Protein AF-L9XD29-F1 (afdb_monomer)

pLDDT: mean 79.38, std 16.36, range [42.41, 97.5]

Secondary structure (DSSP, 8-state):
---SHHHHHHHHHHHHHHHHHHSSPPPHHHHHHHHHHHHHHHHHHHGGGS-TTTTHHHHHHHHHHHHHHHHHHTHHHHHHHHHHHHHHHHHHHHHHHHHHHHHHS--HHHHHHHHHHHHHHHHTHHHHHHHHHHHHH-----SS------------------------------------------------TT-THHHHHHHHHHHHHHHHHHHH-HHHHHHHHHHHHHHHTT--HHHHHHHHHHHHHHHHHHHHHT-GGGGEETTTTEEPPPHHHHHT----HHHHHHHHHH--

Mean predicted aligned error: 13.9 Å

Foldseek 3Di:
DPPPPVVVVVVVVVQVVLCVVQVHGDDVLLVVLVVQLVVLVVQLVVLVVDDPQSSPVSNVVSVVSNVLSVCLSCLVVLLPVVLVVLLVQLVVLLVVLVVVCVPPNPSVVSNVSSVVSNCCSVVVSNVSSVVSSCVNVPPVCVDDPPPPVPDPPPPPPDDDDDDDDDDDDDDDDDPPPPPPPPVPPPCDPDDPPPDPVVVVVVVVLVVVLVLVCLAFFNLVSQLVSLLVVCVVSVHDPVVSVVVSVVRNVVSVCCCLPRHVCRRANNVHSDHDPDVCRVVVPPDRVVVVVVVVVVVD

Solvent-accessible surface area (backbone atoms only — not comparable to full-atom values): 16982 Å² total; per-residue (Å²): 141,86,75,69,69,64,61,54,57,52,53,52,66,56,44,55,60,46,28,69,74,53,76,44,80,87,49,74,63,57,55,51,32,50,48,44,25,54,50,15,50,51,44,32,58,57,26,68,78,46,58,85,78,67,20,52,61,52,28,52,52,20,43,48,44,20,51,51,26,47,50,58,70,40,46,84,46,32,62,67,47,44,35,55,50,42,34,52,52,9,51,48,29,27,52,52,10,48,55,37,28,73,73,76,68,43,39,59,66,41,23,53,51,8,51,51,38,31,50,46,27,72,76,34,36,67,62,47,12,52,52,52,42,49,71,66,68,48,71,81,67,85,67,78,81,77,71,80,74,69,69,78,73,83,78,81,68,79,89,70,88,81,79,92,78,93,76,93,73,94,74,92,75,78,89,72,80,75,77,71,74,71,72,78,72,67,88,69,82,78,74,59,92,83,53,70,62,58,64,52,51,53,51,50,51,52,54,49,35,55,55,35,23,39,45,48,1,46,43,60,27,48,28,53,43,45,48,57,49,32,61,69,74,64,50,58,65,72,62,41,52,52,50,25,53,50,45,32,53,52,34,48,49,46,30,76,71,73,43,68,73,46,35,39,1,77,79,62,73,37,67,71,78,52,70,42,70,74,68,69,50,86,69,57,69,69,58,58,56,54,54,56,65,76,77,110

Structure (mmCIF, N/CA/C/O backbone):
data_AF-L9XD29-F1
#
_entry.id   AF-L9XD29-F1
#
loop_
_atom_site.group_PDB
_atom_site.id
_atom_site.type_symbol
_atom_site.label_atom_id
_atom_site.label_alt_id
_atom_site.label_comp_id
_atom_site.label_asym_id
_atom_site.label_entity_id
_atom_site.label_seq_id
_atom_site.pdbx_PDB_ins_code
_atom_site.Cartn_x
_atom_site.Cartn_y
_atom_site.Cartn_z
_atom_site.occupancy
_atom_site.B_iso_or_equiv
_atom_site.auth_seq_id
_atom_site.auth_comp_id
_atom_site.auth_asym_id
_atom_site.auth_atom_id
_atom_site.pdbx_PDB_model_num
ATOM 1 N N . MET A 1 1 ? -49.794 7.974 5.211 1.00 54.25 1 MET A N 1
ATOM 2 C CA . MET A 1 1 ? -48.371 8.047 5.598 1.00 54.25 1 MET A CA 1
ATOM 3 C C . MET A 1 1 ? -48.050 6.696 6.204 1.00 54.25 1 MET A C 1
ATOM 5 O O . MET A 1 1 ? -48.436 6.466 7.334 1.00 54.25 1 MET A O 1
ATOM 9 N N . GLU A 1 2 ? -47.513 5.774 5.406 1.00 69.06 2 GLU A N 1
ATOM 10 C CA . GLU A 1 2 ? -47.363 4.349 5.769 1.00 69.06 2 GLU A CA 1
ATOM 11 C C . GLU A 1 2 ? -46.098 3.761 5.104 1.00 69.06 2 GLU A C 1
ATOM 13 O O . GLU A 1 2 ? -46.062 2.601 4.717 1.00 69.06 2 GLU A O 1
ATOM 18 N N . GLN A 1 3 ? -45.080 4.604 4.869 1.00 64.25 3 GLN A N 1
ATOM 19 C CA . GLN A 1 3 ? -43.931 4.267 4.016 1.00 64.25 3 GLN A CA 1
ATOM 20 C C . GLN A 1 3 ? -42.603 4.075 4.779 1.00 64.25 3 GLN A C 1
ATOM 22 O O . GLN A 1 3 ? -41.636 3.636 4.162 1.00 64.25 3 GLN A O 1
ATOM 27 N N . ASP A 1 4 ? -42.553 4.311 6.097 1.00 69.94 4 ASP A N 1
ATOM 28 C CA . ASP A 1 4 ? -41.295 4.255 6.872 1.00 69.94 4 ASP A CA 1
ATOM 29 C C . ASP A 1 4 ? -40.935 2.872 7.448 1.00 69.94 4 ASP A C 1
ATOM 31 O O . ASP A 1 4 ? -39.755 2.576 7.632 1.00 69.94 4 ASP A O 1
ATOM 35 N N . ASP A 1 5 ? -41.895 1.962 7.648 1.00 80.06 5 ASP A N 1
ATOM 36 C CA . ASP A 1 5 ? -41.599 0.672 8.304 1.00 80.06 5 ASP A CA 1
ATOM 37 C C . ASP A 1 5 ? -40.799 -0.301 7.415 1.00 80.06 5 ASP A C 1
ATOM 39 O O . ASP A 1 5 ? -40.107 -1.205 7.895 1.00 80.06 5 ASP A O 1
ATOM 43 N N . THR A 1 6 ? -40.844 -0.111 6.095 1.00 80.88 6 THR A N 1
ATOM 44 C CA . THR A 1 6 ? -40.210 -1.037 5.144 1.00 80.88 6 THR A CA 1
ATOM 45 C C . THR A 1 6 ? -38.683 -0.932 5.140 1.00 80.88 6 THR A C 1
ATOM 47 O O . THR A 1 6 ? -38.002 -1.946 4.987 1.00 80.88 6 THR A O 1
ATOM 50 N N . VAL A 1 7 ? -38.131 0.276 5.312 1.00 77.94 7 VAL A N 1
ATOM 51 C CA . VAL A 1 7 ? -36.675 0.507 5.249 1.00 77.94 7 VAL A CA 1
ATOM 52 C C . VAL A 1 7 ? -35.985 -0.059 6.493 1.00 77.94 7 VAL A C 1
ATOM 54 O O . VAL A 1 7 ? -34.957 -0.728 6.366 1.00 77.94 7 VAL A O 1
ATOM 57 N N . GLY A 1 8 ? -36.594 0.102 7.674 1.00 84.00 8 GLY A N 1
ATOM 58 C CA . GLY A 1 8 ? -36.102 -0.495 8.922 1.00 84.00 8 GLY A CA 1
ATOM 59 C C . GLY A 1 8 ? -36.058 -2.023 8.859 1.00 84.00 8 GLY A C 1
ATOM 60 O O . GLY A 1 8 ? -35.027 -2.629 9.146 1.00 84.00 8 GLY A O 1
ATOM 61 N N . SER A 1 9 ? -37.122 -2.656 8.344 1.00 87.31 9 SER A N 1
ATOM 62 C CA . SER A 1 9 ? -37.183 -4.121 8.247 1.00 87.31 9 SER A CA 1
ATOM 63 C C . SER A 1 9 ? -36.092 -4.729 7.357 1.00 87.31 9 SER A C 1
ATOM 65 O O . SER A 1 9 ? -35.714 -5.881 7.590 1.00 87.31 9 SER A O 1
ATOM 67 N N . ILE A 1 10 ? -35.635 -4.034 6.312 1.00 85.25 10 ILE A N 1
ATOM 68 C CA . ILE A 1 10 ? -34.574 -4.548 5.433 1.00 85.25 10 ILE A CA 1
ATOM 69 C C . ILE A 1 10 ? -33.215 -4.402 6.118 1.00 85.25 10 ILE A C 1
ATOM 71 O O . ILE A 1 10 ? -32.437 -5.358 6.121 1.00 85.25 10 ILE A O 1
ATOM 75 N N . ALA A 1 11 ? -32.953 -3.249 6.738 1.00 84.56 11 ALA A N 1
ATOM 76 C CA . ALA A 1 11 ? -31.713 -3.009 7.469 1.00 84.56 11 ALA A CA 1
ATOM 77 C C . ALA A 1 11 ? -31.518 -4.029 8.602 1.00 84.56 11 ALA A C 1
ATOM 79 O O . ALA A 1 11 ? -30.442 -4.615 8.716 1.00 84.56 11 ALA A O 1
ATOM 80 N N . ASP A 1 12 ? -32.570 -4.330 9.366 1.00 88.19 12 ASP A N 1
ATOM 81 C CA . ASP A 1 12 ? -32.499 -5.281 10.481 1.00 88.19 12 ASP A CA 1
ATOM 82 C C . ASP A 1 12 ? -32.232 -6.721 10.018 1.00 88.19 12 ASP A C 1
ATOM 84 O O . ASP A 1 12 ? -31.471 -7.455 10.653 1.00 88.19 12 ASP A O 1
ATOM 88 N N . ARG A 1 13 ? -32.790 -7.126 8.866 1.00 88.56 13 ARG A N 1
ATOM 89 C CA . ARG A 1 13 ? -32.541 -8.459 8.287 1.00 88.56 13 ARG A CA 1
ATOM 90 C C . ARG A 1 13 ? -31.108 -8.648 7.815 1.00 88.56 13 ARG A C 1
ATOM 92 O O . ARG A 1 13 ? -30.617 -9.772 7.855 1.00 88.56 13 ARG A O 1
ATOM 99 N N . VAL A 1 14 ? -30.460 -7.585 7.346 1.00 86.25 14 VAL A N 1
ATOM 100 C CA . VAL A 1 14 ? -29.053 -7.631 6.922 1.00 86.25 14 VAL A CA 1
ATOM 101 C C . VAL A 1 14 ? -28.123 -7.497 8.128 1.00 86.25 14 VAL A C 1
ATOM 103 O O . VAL A 1 14 ? -27.098 -8.170 8.178 1.00 86.25 14 VAL A O 1
ATOM 106 N N . ARG A 1 15 ? -28.490 -6.686 9.127 1.00 87.19 15 ARG A N 1
ATOM 107 C CA . ARG A 1 15 ? -27.664 -6.424 10.312 1.00 87.19 15 ARG A CA 1
ATOM 108 C C . ARG A 1 15 ? -27.501 -7.654 11.206 1.00 87.19 15 ARG A C 1
ATOM 110 O O . ARG A 1 15 ? -26.378 -7.949 11.588 1.00 87.19 15 ARG A O 1
ATOM 117 N N . ALA A 1 16 ? -28.570 -8.400 11.487 1.00 87.56 16 ALA A N 1
ATOM 118 C CA . ALA A 1 16 ? -28.513 -9.562 12.384 1.00 87.56 16 ALA A CA 1
ATOM 119 C C . ALA A 1 16 ? -27.483 -10.651 11.979 1.00 87.56 16 ALA A C 1
ATOM 121 O O . ALA A 1 16 ? -26.690 -11.072 12.828 1.00 87.56 16 ALA A O 1
ATOM 122 N N . PRO A 1 17 ? -27.428 -11.120 10.714 1.00 87.44 17 PRO A N 1
ATOM 123 C CA . PRO A 1 17 ? -26.395 -12.067 10.304 1.00 87.44 17 PRO A CA 1
ATOM 124 C C . PRO A 1 17 ? -25.005 -11.424 10.284 1.00 87.44 17 PRO A C 1
ATOM 126 O O . PRO A 1 17 ? -24.040 -12.103 10.622 1.00 87.44 17 PRO A O 1
ATOM 129 N N . LEU A 1 18 ? -24.892 -10.133 9.947 1.00 83.12 18 LEU A N 1
ATOM 130 C CA . LEU A 1 18 ? -23.606 -9.431 9.953 1.00 83.12 18 LEU A CA 1
ATOM 131 C C . LEU A 1 18 ? -23.023 -9.345 11.369 1.00 83.12 18 LEU A C 1
ATOM 133 O O . LEU A 1 18 ? -21.853 -9.644 11.555 1.00 83.12 18 LEU A O 1
ATOM 137 N N . GLU A 1 19 ? -23.846 -9.026 12.369 1.00 88.62 19 GLU A N 1
ATOM 138 C CA . GLU A 1 19 ? -23.445 -9.011 13.784 1.00 88.62 19 GLU A CA 1
ATOM 139 C C . GLU A 1 19 ? -22.980 -10.391 14.256 1.00 88.62 19 GLU A C 1
ATOM 141 O O . GLU A 1 19 ? -21.996 -10.512 14.980 1.00 88.62 19 GLU A O 1
ATOM 146 N N . THR A 1 20 ? -23.648 -11.450 13.792 1.00 88.25 20 THR A N 1
ATOM 147 C CA . THR A 1 20 ? -23.267 -12.831 14.121 1.00 88.25 20 THR A CA 1
ATOM 148 C C . THR A 1 20 ? -21.918 -13.216 13.500 1.00 88.25 20 THR A C 1
ATOM 150 O O . THR A 1 20 ? -21.148 -13.950 14.116 1.00 88.25 20 THR A O 1
ATOM 153 N N . VAL A 1 21 ? -21.637 -12.741 12.282 1.00 84.94 21 VAL A N 1
ATOM 154 C CA . VAL A 1 21 ? -20.420 -13.063 11.516 1.00 84.94 21 VAL A CA 1
ATOM 155 C C . VAL A 1 21 ? -19.242 -12.152 11.853 1.00 84.94 21 VAL A C 1
ATOM 157 O O . VAL A 1 21 ? -18.113 -12.549 11.620 1.00 84.94 21 VAL A O 1
ATOM 160 N N . LEU A 1 22 ? -19.469 -10.942 12.358 1.00 84.06 22 LEU A N 1
ATOM 161 C CA . LEU A 1 22 ? -18.396 -10.024 12.762 1.00 84.06 22 LEU A CA 1
ATOM 162 C C . LEU A 1 22 ? -18.093 -10.125 14.262 1.00 84.06 22 LEU A C 1
ATOM 164 O O . LEU A 1 22 ? -17.009 -9.758 14.710 1.00 84.06 22 LEU A O 1
ATOM 168 N N . GLY A 1 23 ? -19.045 -10.623 15.054 1.00 86.19 23 GLY A N 1
ATOM 169 C CA . GLY A 1 23 ? -18.964 -10.617 16.515 1.00 86.19 23 GLY A CA 1
ATOM 170 C C . GLY A 1 23 ? -19.176 -9.230 17.132 1.00 86.19 23 GLY A C 1
ATOM 171 O O . GLY A 1 23 ? -19.109 -9.094 18.351 1.00 86.19 23 GLY A O 1
ATOM 172 N N . GLU A 1 24 ? -19.456 -8.209 16.316 1.00 88.94 24 GLU A N 1
ATOM 173 C CA . GLU A 1 24 ? -19.682 -6.829 16.739 1.00 88.94 24 GLU A CA 1
ATOM 174 C C . GLU A 1 24 ? -20.684 -6.091 15.837 1.00 88.94 24 GLU A C 1
ATOM 176 O O . GLU A 1 24 ? -21.111 -6.592 14.793 1.00 88.94 24 GLU A O 1
ATOM 181 N N . ARG A 1 25 ? -21.105 -4.892 16.263 1.00 89.31 25 ARG A N 1
ATOM 182 C CA . ARG A 1 25 ? -22.055 -4.070 15.501 1.00 89.31 25 ARG A CA 1
ATOM 183 C C . ARG A 1 25 ? -21.377 -3.520 14.240 1.00 89.31 25 ARG A C 1
ATOM 185 O O . ARG A 1 25 ? -20.325 -2.900 14.368 1.00 89.31 25 ARG A O 1
ATOM 192 N N . PRO A 1 26 ? -21.992 -3.644 13.048 1.00 87.62 26 PRO A N 1
ATOM 193 C CA . PRO A 1 26 ? -21.413 -3.131 11.812 1.00 87.62 26 PRO A CA 1
ATOM 194 C C . PRO A 1 26 ? -21.186 -1.620 11.894 1.00 87.62 26 PRO A C 1
ATOM 196 O O . PRO A 1 26 ? -22.141 -0.851 12.040 1.00 87.62 26 PRO A O 1
ATOM 199 N N . THR A 1 27 ? -19.930 -1.197 11.783 1.00 89.81 27 THR A N 1
ATOM 200 C CA . THR A 1 27 ? -19.530 0.217 11.703 1.00 89.81 27 THR A CA 1
ATOM 201 C C . THR A 1 27 ? -19.313 0.640 10.243 1.00 89.81 27 THR A C 1
ATOM 203 O O . THR A 1 27 ? -19.261 -0.197 9.340 1.00 89.81 27 THR A O 1
ATOM 206 N N . MET A 1 28 ? -19.165 1.946 9.983 1.00 85.25 28 MET A N 1
ATOM 207 C CA . MET A 1 28 ? -18.807 2.445 8.642 1.00 85.25 28 MET A CA 1
ATOM 208 C C . MET A 1 28 ? -17.447 1.921 8.159 1.00 85.25 28 MET A C 1
ATOM 210 O O . MET A 1 28 ? -17.253 1.739 6.959 1.00 85.25 28 MET A O 1
ATOM 214 N N . GLU A 1 29 ? -16.535 1.622 9.084 1.00 86.69 29 GLU A N 1
ATOM 215 C CA . GLU A 1 29 ? -15.243 0.999 8.792 1.00 86.69 29 GLU A CA 1
ATOM 216 C C . GLU A 1 29 ? -15.419 -0.365 8.120 1.00 86.69 29 GLU A C 1
ATOM 218 O O . GLU A 1 29 ? -14.832 -0.611 7.072 1.00 86.69 29 GLU A O 1
ATOM 223 N N . HIS A 1 30 ? -16.310 -1.215 8.641 1.00 88.38 30 HIS A N 1
ATOM 224 C CA . HIS A 1 30 ? -16.602 -2.524 8.053 1.00 88.38 30 HIS A CA 1
ATOM 225 C C . HIS A 1 30 ? -17.108 -2.419 6.615 1.00 88.38 30 HIS A C 1
ATOM 227 O O . HIS A 1 30 ? -16.744 -3.225 5.760 1.00 88.38 30 HIS A O 1
ATOM 233 N N . VAL A 1 31 ? -17.942 -1.415 6.334 1.00 85.44 31 VAL A N 1
ATOM 234 C CA . VAL A 1 31 ? -18.457 -1.163 4.982 1.00 85.44 31 VAL A CA 1
ATOM 235 C C . VAL A 1 31 ? -17.320 -0.759 4.043 1.00 85.44 31 VAL A C 1
ATOM 237 O O . VAL A 1 31 ? -17.252 -1.244 2.915 1.00 85.44 31 VAL A O 1
ATOM 240 N N . LEU A 1 32 ? -16.411 0.094 4.512 1.00 85.19 32 LEU A N 1
ATOM 241 C CA . LEU A 1 32 ? -15.260 0.563 3.747 1.00 85.19 32 LEU A CA 1
ATOM 242 C C . LEU A 1 32 ? -14.230 -0.556 3.513 1.00 85.19 32 LEU A C 1
ATOM 244 O O . LEU A 1 32 ? -13.754 -0.715 2.391 1.00 85.19 32 LEU A O 1
ATOM 248 N N . LEU A 1 33 ? -13.960 -1.396 4.515 1.00 89.31 33 LEU A N 1
ATOM 249 C CA . LEU A 1 33 ? -13.124 -2.593 4.378 1.00 89.31 33 LEU A CA 1
ATOM 250 C C . LEU A 1 33 ? -13.736 -3.601 3.405 1.00 89.31 33 LEU A C 1
ATOM 252 O O . LEU A 1 33 ? -13.036 -4.124 2.540 1.00 89.31 33 LEU A O 1
ATOM 256 N N . LEU A 1 34 ? -15.047 -3.842 3.489 1.00 91.25 34 LEU A N 1
ATOM 257 C CA . LEU A 1 34 ? -15.751 -4.708 2.546 1.00 91.25 34 LEU A CA 1
ATOM 258 C C . LEU A 1 34 ? -15.663 -4.158 1.117 1.00 91.25 34 LEU A C 1
ATOM 260 O O . LEU A 1 34 ? -15.435 -4.921 0.178 1.00 91.25 34 LEU A O 1
ATOM 264 N N . LEU A 1 35 ? -15.803 -2.842 0.944 1.00 90.38 35 LEU A N 1
ATOM 265 C CA . LEU A 1 35 ? -15.629 -2.186 -0.348 1.00 90.38 35 LEU A CA 1
ATOM 266 C C . LEU A 1 35 ? -14.206 -2.385 -0.883 1.00 90.38 35 LEU A C 1
ATOM 268 O O . LEU A 1 35 ? -14.052 -2.814 -2.024 1.00 90.38 35 LEU A O 1
ATOM 272 N N . PHE A 1 36 ? -13.174 -2.128 -0.075 1.00 92.25 36 PHE A N 1
ATOM 273 C CA . PHE A 1 36 ? -11.778 -2.350 -0.467 1.00 92.25 36 PHE A CA 1
ATOM 274 C C . PHE A 1 36 ? -11.482 -3.807 -0.797 1.00 92.25 36 PHE A C 1
ATOM 276 O O . PHE A 1 36 ? -10.767 -4.070 -1.761 1.00 92.25 36 PHE A O 1
ATOM 283 N N . LEU A 1 37 ? -12.068 -4.753 -0.064 1.00 94.31 37 LEU A N 1
ATOM 284 C CA . LEU A 1 37 ? -11.952 -6.174 -0.363 1.00 94.31 37 LEU A CA 1
ATOM 285 C C . LEU A 1 37 ? -12.544 -6.496 -1.742 1.00 94.31 37 LEU A C 1
ATOM 287 O O . LEU A 1 37 ? -11.879 -7.117 -2.569 1.00 94.31 37 LEU A O 1
ATOM 291 N N . VAL A 1 38 ? -13.770 -6.043 -2.018 1.00 95.12 38 VAL A N 1
ATOM 292 C CA . VAL A 1 38 ? -14.447 -6.282 -3.304 1.00 95.12 38 VAL A CA 1
ATOM 293 C C . VAL A 1 38 ? -13.688 -5.626 -4.459 1.00 95.12 38 VAL A C 1
ATOM 295 O O . VAL A 1 38 ? -13.428 -6.279 -5.470 1.00 95.12 38 VAL A O 1
ATOM 298 N N . VAL A 1 39 ? -13.300 -4.357 -4.308 1.00 92.62 39 VAL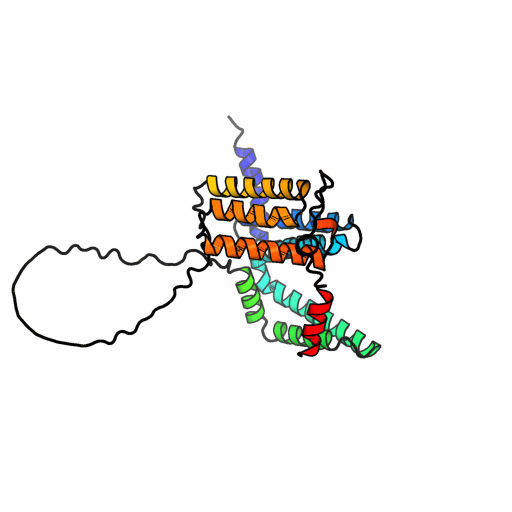 A N 1
ATOM 299 C CA . VAL A 1 39 ? -12.552 -3.610 -5.329 1.00 92.62 39 VAL A CA 1
ATOM 300 C C . VAL A 1 39 ? -11.171 -4.224 -5.548 1.00 92.62 39 VAL A C 1
ATOM 302 O O . VAL A 1 39 ? -10.784 -4.429 -6.694 1.00 92.62 39 VAL A O 1
ATOM 305 N N . GLY A 1 40 ? -10.453 -4.586 -4.484 1.00 92.25 40 GLY A N 1
ATOM 306 C CA . GLY A 1 40 ? -9.143 -5.233 -4.564 1.00 92.25 40 GLY A CA 1
ATOM 307 C C . GLY A 1 40 ? -9.201 -6.574 -5.297 1.00 92.25 40 GLY A C 1
ATOM 308 O O . GLY A 1 40 ? -8.409 -6.810 -6.205 1.00 92.25 40 GLY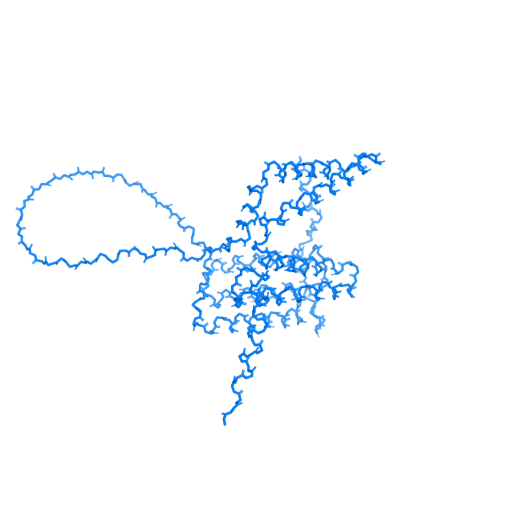 A O 1
ATOM 309 N N . VAL A 1 41 ? -10.187 -7.427 -4.993 1.00 96.19 41 VAL A N 1
ATOM 310 C CA . VAL A 1 41 ? -10.396 -8.701 -5.710 1.00 96.19 41 VAL A CA 1
ATOM 311 C C . VAL A 1 41 ? -10.719 -8.462 -7.186 1.00 96.19 41 VAL A C 1
ATOM 313 O O . VAL A 1 41 ? -10.153 -9.129 -8.053 1.00 96.19 41 VAL A O 1
ATOM 316 N N . TYR A 1 42 ? -11.598 -7.503 -7.484 1.00 95.62 42 TYR A N 1
ATOM 317 C CA . TYR A 1 42 ? -11.933 -7.140 -8.860 1.00 95.62 42 TYR A CA 1
ATOM 318 C C . TYR A 1 42 ? -10.703 -6.639 -9.630 1.00 95.62 42 TYR A C 1
ATOM 320 O O . TYR A 1 42 ? -10.429 -7.118 -10.728 1.00 95.62 42 TYR A O 1
ATOM 328 N N . MET A 1 43 ? -9.914 -5.737 -9.039 1.00 94.06 43 MET A N 1
ATOM 329 C CA . MET A 1 43 ? -8.682 -5.220 -9.641 1.00 94.06 43 MET A CA 1
ATOM 330 C C . MET A 1 43 ? -7.624 -6.309 -9.824 1.00 94.06 43 MET A C 1
ATOM 332 O O . MET A 1 43 ? -6.948 -6.327 -10.847 1.00 94.06 43 MET A O 1
ATOM 336 N N . TYR A 1 44 ? -7.500 -7.246 -8.882 1.00 95.12 44 TYR A N 1
ATOM 337 C CA . TYR A 1 44 ? -6.583 -8.379 -9.004 1.00 95.12 44 TYR A CA 1
ATOM 338 C C . TYR A 1 44 ? -6.931 -9.264 -10.209 1.00 95.12 44 TYR A C 1
ATOM 340 O O . TYR A 1 44 ? -6.043 -9.694 -10.948 1.00 95.12 44 TYR A O 1
ATOM 348 N N . GLN A 1 45 ? -8.227 -9.507 -10.435 1.00 96.38 45 GLN A N 1
ATOM 349 C CA . GLN A 1 45 ? -8.705 -10.231 -11.613 1.00 96.38 45 GLN A CA 1
ATOM 350 C C . GLN A 1 45 ? -8.487 -9.423 -12.894 1.00 96.38 45 GLN A C 1
ATOM 352 O O . GLN A 1 45 ? -7.907 -9.949 -13.843 1.00 96.38 45 GLN A O 1
ATOM 357 N N . GLY A 1 46 ? -8.868 -8.143 -12.907 1.00 92.81 46 GLY A N 1
ATOM 358 C CA . GLY A 1 46 ? -8.666 -7.253 -14.054 1.00 92.81 46 GLY A CA 1
ATOM 359 C C . GLY A 1 46 ? -7.192 -7.106 -14.436 1.00 92.81 46 GLY A C 1
ATOM 360 O O . GLY A 1 46 ? -6.861 -7.020 -15.612 1.00 92.81 46 GLY A O 1
ATOM 361 N N . ALA A 1 47 ? -6.277 -7.205 -13.469 1.00 93.31 47 ALA A N 1
ATOM 362 C CA . ALA A 1 47 ? -4.849 -7.154 -13.742 1.00 93.31 47 ALA A CA 1
ATOM 363 C C . ALA A 1 47 ? -4.342 -8.320 -14.617 1.00 93.31 47 ALA A C 1
ATOM 365 O O . ALA A 1 47 ? -3.248 -8.235 -15.164 1.00 93.31 47 ALA A O 1
ATOM 366 N N . SER A 1 48 ? -5.121 -9.398 -14.778 1.00 92.62 48 SER A N 1
ATOM 367 C CA . SER A 1 48 ? -4.810 -10.478 -15.727 1.00 92.62 48 SER A CA 1
ATOM 368 C C . SER A 1 48 ? -4.970 -10.101 -17.200 1.00 92.62 48 SER A C 1
ATOM 370 O O . SER A 1 48 ? -4.505 -10.849 -18.056 1.00 92.62 48 SER A O 1
ATOM 372 N N . GLU A 1 49 ? -5.597 -8.962 -17.493 1.00 93.44 49 GLU A N 1
ATOM 373 C CA . GLU A 1 49 ? -5.760 -8.457 -18.858 1.00 93.44 49 GLU A CA 1
ATOM 374 C C . GLU A 1 49 ? -4.513 -7.709 -19.363 1.00 93.44 49 GLU A C 1
ATOM 376 O O . GLU A 1 49 ? -4.368 -7.505 -20.568 1.00 93.44 49 GLU A O 1
ATOM 381 N N . PHE A 1 50 ? -3.595 -7.323 -18.468 1.00 87.31 50 PHE A N 1
ATOM 382 C CA . PHE A 1 50 ? -2.332 -6.686 -18.845 1.00 87.31 50 PHE A CA 1
ATOM 383 C C . PHE A 1 50 ? -1.312 -7.693 -19.392 1.00 87.31 50 PHE A C 1
ATOM 385 O O . PHE A 1 50 ? -1.395 -8.901 -19.165 1.00 87.31 50 PHE A O 1
ATOM 392 N N . ALA A 1 51 ? -0.299 -7.173 -20.091 1.00 88.19 51 ALA A N 1
ATOM 393 C CA . ALA A 1 51 ? 0.845 -7.967 -20.525 1.00 88.19 51 ALA A CA 1
ATOM 394 C C . ALA A 1 51 ? 1.564 -8.627 -19.322 1.00 88.19 51 ALA A C 1
ATOM 396 O O . ALA A 1 51 ? 1.541 -8.069 -18.219 1.00 88.19 51 ALA A O 1
ATOM 397 N N . PRO A 1 52 ? 2.234 -9.784 -19.511 1.00 85.25 52 PRO A N 1
ATOM 398 C CA . PRO A 1 52 ? 2.838 -10.545 -18.415 1.00 85.25 52 PRO A CA 1
ATOM 399 C C . PRO A 1 52 ? 3.822 -9.773 -17.531 1.00 85.25 52 PRO A C 1
ATOM 401 O O . PRO A 1 52 ? 3.913 -10.075 -16.342 1.00 85.25 52 PRO A O 1
ATOM 404 N N . ASP A 1 53 ? 4.504 -8.774 -18.088 1.00 79.94 53 ASP A N 1
ATOM 405 C CA . ASP A 1 53 ? 5.470 -7.952 -17.355 1.00 79.94 53 ASP A CA 1
ATOM 406 C C . ASP A 1 53 ? 4.765 -6.831 -16.568 1.00 79.94 53 ASP A C 1
ATOM 408 O O . ASP A 1 53 ? 5.077 -6.583 -15.403 1.00 79.94 53 ASP A O 1
ATOM 412 N N . ALA A 1 54 ? 3.718 -6.237 -17.150 1.00 80.50 54 ALA A N 1
ATOM 413 C CA . ALA A 1 54 ? 2.951 -5.141 -16.555 1.00 80.50 54 ALA A CA 1
ATOM 414 C C . ALA A 1 54 ? 1.918 -5.595 -15.503 1.00 80.50 54 ALA A C 1
ATOM 416 O O . ALA A 1 54 ? 1.507 -4.803 -14.659 1.00 80.50 54 ALA A O 1
ATOM 417 N N . GLN A 1 55 ? 1.488 -6.864 -15.510 1.00 89.06 55 GLN A N 1
ATOM 418 C CA . GLN A 1 55 ? 0.491 -7.370 -14.550 1.00 89.06 55 GLN A CA 1
ATOM 419 C C . GLN A 1 55 ? 1.030 -7.500 -13.114 1.00 89.06 55 GLN A C 1
ATOM 421 O O . GLN A 1 55 ? 0.238 -7.549 -12.171 1.00 89.06 55 GLN A O 1
ATOM 426 N N . THR A 1 56 ? 2.351 -7.597 -12.921 1.00 81.81 56 THR A N 1
ATOM 427 C CA . THR A 1 56 ? 2.947 -7.967 -11.625 1.00 81.81 56 THR A CA 1
ATOM 428 C C . THR A 1 56 ? 2.673 -6.918 -10.555 1.00 81.81 56 THR A C 1
ATOM 430 O O . THR A 1 56 ? 2.159 -7.249 -9.486 1.00 81.81 56 THR A O 1
ATOM 433 N N . PHE A 1 57 ? 2.948 -5.647 -10.852 1.00 83.06 57 PHE A N 1
ATOM 434 C CA . PHE A 1 57 ? 2.761 -4.563 -9.890 1.00 83.06 57 PHE A CA 1
ATOM 435 C C . PHE A 1 57 ? 1.279 -4.343 -9.514 1.00 83.06 57 PHE A C 1
ATOM 437 O O . PHE A 1 57 ? 0.965 -4.404 -8.321 1.00 83.06 57 PHE A O 1
ATOM 444 N N . PRO A 1 58 ? 0.327 -4.201 -10.464 1.00 84.50 58 PRO A N 1
ATOM 445 C CA . PRO A 1 58 ? -1.094 -4.081 -10.138 1.00 84.50 58 PRO A CA 1
ATOM 446 C C . PRO A 1 58 ? -1.641 -5.283 -9.364 1.00 84.50 58 PRO A C 1
ATOM 448 O O . PRO A 1 58 ? -2.436 -5.101 -8.442 1.00 84.50 58 PRO A O 1
ATOM 451 N N . ARG A 1 59 ? -1.197 -6.510 -9.682 1.00 89.94 59 ARG A N 1
ATOM 452 C CA . ARG A 1 59 ? -1.589 -7.710 -8.927 1.00 89.94 59 ARG A CA 1
ATOM 453 C C . ARG A 1 59 ? -1.085 -7.682 -7.495 1.00 89.94 59 ARG A C 1
ATOM 455 O O . ARG A 1 59 ? -1.847 -8.030 -6.598 1.00 89.94 59 ARG A O 1
ATOM 462 N N . LEU A 1 60 ? 0.167 -7.292 -7.272 1.00 82.69 60 LEU A N 1
ATOM 463 C CA . LEU A 1 60 ? 0.721 -7.196 -5.922 1.00 82.69 60 LEU A CA 1
ATOM 464 C C . LEU A 1 60 ? -0.020 -6.144 -5.098 1.00 82.69 60 LEU A C 1
ATOM 466 O O . LEU A 1 60 ? -0.418 -6.438 -3.975 1.00 82.69 60 LEU A O 1
ATOM 470 N N . MET A 1 61 ? -0.281 -4.966 -5.668 1.00 89.12 61 MET A N 1
ATOM 471 C CA . MET A 1 61 ? -1.012 -3.901 -4.977 1.00 89.12 61 MET A CA 1
ATOM 472 C C . MET A 1 61 ? -2.459 -4.304 -4.674 1.00 89.12 61 MET A C 1
ATOM 474 O O . MET A 1 61 ? -2.879 -4.257 -3.521 1.00 89.12 61 MET A O 1
ATOM 478 N N . ALA A 1 62 ? -3.210 -4.770 -5.676 1.00 89.75 62 ALA A N 1
ATOM 479 C CA . ALA A 1 62 ? -4.607 -5.168 -5.504 1.00 89.75 62 ALA A CA 1
ATOM 480 C C . ALA A 1 62 ? -4.757 -6.392 -4.585 1.00 89.75 62 ALA A C 1
ATOM 482 O O . ALA A 1 62 ? -5.651 -6.434 -3.739 1.00 89.75 62 ALA A O 1
ATOM 483 N N . GLY A 1 63 ? -3.851 -7.365 -4.717 1.00 90.06 63 GLY A N 1
ATOM 484 C CA . GLY A 1 63 ? -3.774 -8.529 -3.841 1.00 90.06 63 GLY A CA 1
ATOM 485 C C . GLY A 1 63 ? -3.442 -8.132 -2.405 1.00 90.06 63 GLY A C 1
ATOM 486 O O . GLY A 1 63 ? -4.117 -8.581 -1.485 1.00 90.06 63 GLY A O 1
ATOM 487 N N . GLY A 1 64 ? -2.471 -7.236 -2.212 1.00 86.25 64 GLY A N 1
ATOM 488 C CA . GLY A 1 64 ? -2.120 -6.674 -0.909 1.00 86.25 64 GLY A CA 1
ATOM 489 C C . GLY A 1 64 ? -3.301 -5.962 -0.252 1.00 86.25 64 GLY A C 1
ATOM 490 O O . GLY A 1 64 ? -3.641 -6.279 0.885 1.00 86.25 64 GLY A O 1
ATOM 491 N N . THR A 1 65 ? -3.991 -5.076 -0.977 1.00 89.88 65 THR A N 1
ATOM 492 C CA . THR A 1 65 ? -5.203 -4.401 -0.486 1.00 89.88 65 THR A CA 1
ATOM 493 C C . THR A 1 65 ? -6.295 -5.399 -0.108 1.00 89.88 65 THR A C 1
ATOM 495 O O . THR A 1 65 ? -6.871 -5.279 0.970 1.00 89.88 65 THR A O 1
ATOM 498 N N . ALA A 1 66 ? -6.564 -6.403 -0.948 1.00 90.00 66 ALA A N 1
ATOM 499 C CA . ALA A 1 66 ? -7.574 -7.419 -0.662 1.00 90.00 66 ALA A CA 1
ATOM 500 C C . ALA A 1 66 ? -7.217 -8.252 0.580 1.00 90.00 66 ALA A C 1
ATOM 502 O O . ALA A 1 66 ? -8.069 -8.470 1.438 1.00 90.00 66 ALA A O 1
ATOM 503 N N . VAL A 1 67 ? -5.959 -8.683 0.707 1.00 87.00 67 VAL A N 1
ATOM 504 C CA . VAL A 1 67 ? -5.482 -9.453 1.864 1.00 87.00 67 VAL A CA 1
ATOM 505 C C . VAL A 1 67 ? -5.565 -8.620 3.140 1.00 87.00 67 VAL A C 1
ATOM 507 O O . VAL A 1 67 ? -6.117 -9.098 4.124 1.00 87.00 67 VAL A O 1
ATOM 510 N N . LEU A 1 68 ? -5.086 -7.375 3.131 1.00 85.88 68 LEU A N 1
ATOM 511 C CA . LEU A 1 68 ? -5.140 -6.496 4.302 1.00 85.88 68 LEU A CA 1
ATOM 512 C C . LEU A 1 68 ? -6.582 -6.181 4.712 1.00 85.88 68 LEU A C 1
ATOM 514 O O . LEU A 1 68 ? -6.921 -6.307 5.886 1.00 85.88 68 LEU A O 1
ATOM 518 N N . ALA A 1 69 ? -7.452 -5.851 3.753 1.00 90.00 69 ALA A N 1
ATOM 519 C CA . ALA A 1 69 ? -8.867 -5.612 4.023 1.00 90.00 69 ALA A CA 1
ATOM 520 C C . ALA A 1 69 ? -9.555 -6.858 4.602 1.00 90.00 69 ALA A C 1
ATOM 522 O O . ALA A 1 69 ? -10.335 -6.749 5.545 1.00 90.00 69 ALA A O 1
ATOM 523 N N . PHE A 1 70 ? -9.235 -8.048 4.081 1.00 91.25 70 PHE A N 1
ATOM 524 C CA . PHE A 1 70 ? -9.738 -9.311 4.618 1.00 91.25 70 PHE A CA 1
ATOM 525 C C . PHE A 1 70 ? -9.237 -9.577 6.041 1.00 91.25 70 PHE A C 1
ATOM 527 O O . PHE A 1 70 ? -10.034 -9.954 6.893 1.00 91.25 70 PHE A O 1
ATOM 534 N N . LEU A 1 71 ? -7.943 -9.373 6.312 1.00 86.38 71 LEU A N 1
ATOM 535 C CA . LEU A 1 71 ? -7.361 -9.571 7.643 1.00 86.38 71 LEU A CA 1
ATOM 536 C C . LEU A 1 71 ? -7.983 -8.627 8.674 1.00 86.38 71 LEU A C 1
ATOM 538 O O . LEU A 1 71 ? -8.315 -9.075 9.767 1.00 86.38 71 LEU A O 1
ATOM 542 N N . LEU A 1 72 ? -8.205 -7.361 8.311 1.00 87.31 72 LEU A N 1
ATOM 543 C CA . LEU A 1 72 ? -8.885 -6.389 9.168 1.00 87.31 72 LEU A CA 1
ATOM 544 C C . LEU A 1 72 ? -10.345 -6.781 9.419 1.00 87.31 72 LEU A C 1
ATOM 546 O O . LEU A 1 72 ? -10.797 -6.755 10.559 1.00 87.31 72 LEU A O 1
ATOM 550 N N . LEU A 1 73 ? -11.069 -7.234 8.391 1.00 88.88 73 LEU A N 1
ATOM 551 C CA . LEU A 1 73 ? -12.447 -7.713 8.545 1.00 88.88 73 LEU A CA 1
ATOM 552 C C . LEU A 1 73 ? -12.525 -8.989 9.404 1.00 88.88 73 LEU A C 1
ATOM 554 O O . LEU A 1 73 ? -13.482 -9.199 10.143 1.00 88.88 73 LEU A O 1
ATOM 558 N N . ALA A 1 74 ? -11.507 -9.844 9.312 1.00 88.69 74 ALA A N 1
ATOM 559 C CA . ALA A 1 74 ? -11.385 -11.084 10.067 1.00 88.69 74 ALA A CA 1
ATOM 560 C C . ALA A 1 74 ? -10.669 -10.906 11.415 1.00 88.69 74 ALA A C 1
ATOM 562 O O . ALA A 1 74 ? -10.404 -11.909 12.078 1.00 88.69 74 ALA A O 1
ATOM 563 N N . ARG A 1 75 ? -10.371 -9.670 11.837 1.00 87.50 75 ARG A N 1
ATOM 564 C CA . ARG A 1 75 ? -9.626 -9.339 13.064 1.00 87.50 75 ARG A CA 1
ATOM 565 C C . ARG A 1 75 ? -10.108 -10.132 14.273 1.00 87.50 75 ARG A C 1
ATOM 567 O O . ARG A 1 75 ? -9.308 -10.777 14.941 1.00 87.50 75 ARG A O 1
ATOM 574 N N . ASN A 1 76 ? -11.422 -10.161 14.488 1.00 85.06 76 ASN A N 1
ATOM 575 C CA . ASN A 1 76 ? -12.042 -10.834 15.633 1.00 85.06 76 ASN A CA 1
ATOM 576 C C . ASN A 1 76 ? -11.844 -12.366 15.623 1.00 85.06 76 ASN A C 1
ATOM 578 O O . ASN A 1 76 ? -12.002 -13.045 16.635 1.00 85.06 76 ASN A O 1
ATOM 582 N N . TYR A 1 77 ? -11.473 -12.922 14.468 1.00 84.75 77 TYR A N 1
ATOM 583 C CA . TYR A 1 77 ? -11.195 -14.338 14.257 1.00 84.75 77 TYR A CA 1
ATOM 584 C C . TYR A 1 77 ? -9.698 -14.650 14.169 1.00 84.75 77 TYR A C 1
ATOM 586 O O . TYR A 1 77 ? -9.342 -15.830 14.168 1.00 84.75 77 TYR A O 1
ATOM 594 N N . LEU A 1 78 ? -8.805 -13.652 14.104 1.00 84.06 78 LEU A N 1
ATOM 595 C CA . LEU A 1 78 ? -7.368 -13.878 13.899 1.00 84.06 78 LEU A CA 1
ATOM 596 C C . LEU A 1 78 ? -6.728 -14.665 15.041 1.00 84.06 78 LEU A C 1
ATOM 598 O O . LEU A 1 78 ? -5.906 -15.536 14.774 1.00 84.06 78 LEU A O 1
ATOM 602 N N . THR A 1 79 ? -7.158 -14.478 16.286 1.00 83.00 79 THR A N 1
ATOM 603 C CA . THR A 1 79 ? -6.665 -15.269 17.431 1.00 83.00 79 THR A CA 1
ATOM 604 C C . THR A 1 79 ? -6.890 -16.775 17.255 1.00 83.00 79 THR A C 1
ATOM 606 O O . THR A 1 79 ? -6.091 -17.599 17.707 1.00 83.00 79 THR A O 1
ATOM 609 N N . VAL A 1 80 ? -7.951 -17.158 16.540 1.00 84.19 80 VAL A N 1
ATOM 610 C CA . VAL A 1 80 ? -8.292 -18.556 16.249 1.00 84.19 80 VAL A CA 1
ATOM 611 C C . VAL A 1 80 ? -7.706 -19.011 14.913 1.00 84.19 80 VAL A C 1
ATOM 613 O O . VAL A 1 80 ? -7.153 -20.109 14.819 1.00 84.19 80 VAL A O 1
ATOM 616 N N . VAL A 1 81 ? -7.833 -18.183 13.877 1.00 83.94 81 VAL A N 1
ATOM 617 C CA . VAL A 1 81 ? -7.522 -18.531 12.486 1.00 83.94 81 VAL A CA 1
ATOM 618 C C . VAL A 1 81 ? -6.039 -18.356 12.174 1.00 83.94 81 VAL A C 1
ATOM 620 O O . VAL A 1 81 ? -5.476 -19.208 11.489 1.00 83.94 81 VAL A O 1
ATOM 623 N N . ALA A 1 82 ? -5.374 -17.319 12.690 1.00 84.75 82 ALA A N 1
ATOM 624 C CA . ALA A 1 82 ? -3.971 -17.045 12.381 1.00 84.75 82 ALA A CA 1
ATOM 625 C C . ALA A 1 82 ? -3.038 -18.201 12.780 1.00 84.75 82 ALA A C 1
ATOM 627 O O . ALA A 1 82 ? -2.201 -18.569 11.955 1.00 84.75 82 ALA A O 1
ATOM 628 N N . PRO A 1 83 ? -3.197 -18.869 13.943 1.00 87.25 83 PRO A N 1
ATOM 629 C CA . PRO A 1 83 ? -2.399 -20.054 14.238 1.00 87.25 83 PRO A CA 1
ATOM 630 C C . PRO A 1 83 ? -2.673 -21.222 13.284 1.00 87.25 83 PRO A C 1
ATOM 632 O O . PRO A 1 83 ? -1.764 -21.962 12.928 1.00 87.25 83 PRO A O 1
ATOM 635 N N . LEU A 1 84 ? -3.911 -21.406 12.824 1.00 86.81 84 LEU A N 1
ATOM 636 C CA . LEU A 1 84 ? -4.225 -22.480 11.877 1.00 86.81 84 LEU A CA 1
ATOM 637 C C . LEU A 1 84 ? -3.615 -22.204 10.500 1.00 86.81 84 LEU A C 1
ATOM 639 O O . LEU A 1 84 ? -3.001 -23.091 9.908 1.00 86.81 84 LEU A O 1
ATOM 643 N N . VAL A 1 85 ? -3.737 -20.967 10.015 1.00 85.25 85 VAL A N 1
ATOM 644 C CA . VAL A 1 85 ? -3.145 -20.525 8.746 1.00 85.25 85 VAL A CA 1
ATOM 645 C C . VAL A 1 85 ? -1.623 -20.574 8.820 1.00 85.25 85 VAL A C 1
ATOM 647 O O . VAL A 1 85 ? -0.995 -21.134 7.926 1.00 85.25 85 VAL A O 1
ATOM 650 N N . GLY A 1 86 ? -1.026 -20.067 9.900 1.00 87.50 86 GLY A N 1
ATOM 651 C CA . GLY A 1 86 ? 0.416 -20.112 10.127 1.00 87.50 86 GLY A CA 1
ATOM 652 C C . GLY A 1 86 ? 0.951 -21.543 10.179 1.00 87.50 86 GLY A C 1
ATOM 653 O O . GLY A 1 86 ? 1.981 -21.833 9.574 1.00 87.50 86 GLY A O 1
ATOM 654 N N . ALA A 1 87 ? 0.229 -22.468 10.820 1.00 89.50 87 ALA A N 1
ATOM 655 C CA . ALA A 1 87 ? 0.604 -23.879 10.847 1.00 89.50 87 ALA A CA 1
ATOM 656 C C . ALA A 1 87 ? 0.499 -24.519 9.456 1.00 89.50 87 ALA A C 1
ATOM 658 O O . ALA A 1 87 ? 1.394 -25.259 9.052 1.00 89.50 87 ALA A O 1
ATOM 659 N N . GLY A 1 88 ? -0.565 -24.211 8.708 1.00 88.88 88 GLY A N 1
ATOM 660 C CA . GLY A 1 88 ? -0.739 -24.670 7.331 1.00 88.88 88 GLY A CA 1
ATOM 661 C C . GLY A 1 88 ? 0.370 -24.168 6.405 1.00 88.88 88 GLY A C 1
ATOM 662 O O . GLY A 1 88 ? 0.971 -24.964 5.685 1.00 88.88 88 GLY A O 1
ATOM 663 N N . LEU A 1 89 ? 0.69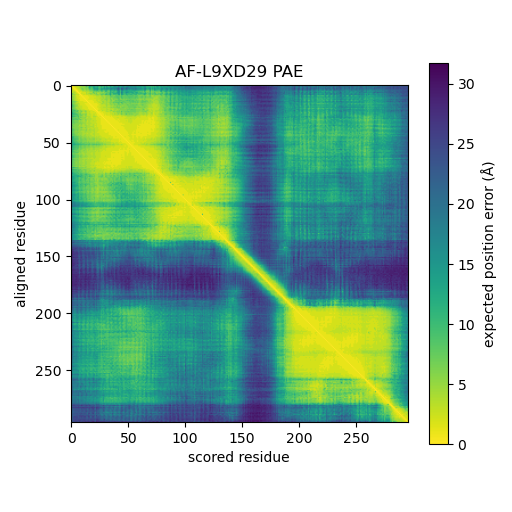2 -22.873 6.472 1.00 88.19 89 LEU A N 1
ATOM 664 C CA . LEU A 1 89 ? 1.775 -22.258 5.705 1.00 88.19 89 LEU A CA 1
ATOM 665 C C . LEU A 1 89 ? 3.134 -22.851 6.093 1.00 88.19 89 LEU A C 1
ATOM 667 O O . LEU A 1 89 ? 3.928 -23.185 5.219 1.00 88.19 89 LEU A O 1
ATOM 671 N N . GLY A 1 90 ? 3.386 -23.036 7.389 1.00 91.19 90 GLY A N 1
ATOM 672 C CA . GLY A 1 90 ? 4.618 -23.645 7.880 1.00 91.19 90 GLY A CA 1
ATOM 673 C C . GLY A 1 90 ? 4.782 -25.077 7.378 1.00 91.19 90 GLY A C 1
ATOM 674 O O . GLY A 1 90 ? 5.828 -25.416 6.834 1.00 91.19 90 GLY A O 1
ATOM 675 N N . ALA A 1 91 ? 3.726 -25.892 7.459 1.00 94.31 91 ALA A N 1
ATOM 676 C CA . ALA A 1 91 ? 3.722 -27.253 6.926 1.00 94.31 91 ALA A CA 1
ATOM 677 C C . ALA A 1 91 ? 3.947 -27.289 5.409 1.00 94.31 91 ALA A C 1
ATOM 679 O 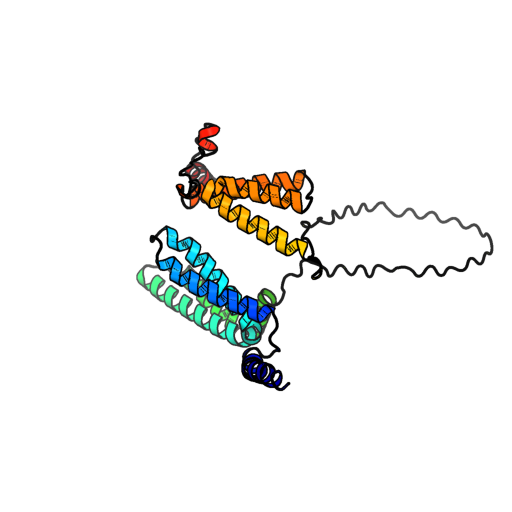O . ALA A 1 91 ? 4.708 -28.129 4.928 1.00 94.31 91 ALA A O 1
ATOM 680 N N . TYR A 1 92 ? 3.330 -26.366 4.667 1.00 92.81 92 TYR A N 1
ATOM 681 C CA . TYR A 1 92 ? 3.535 -26.230 3.228 1.00 92.81 92 TYR A CA 1
ATOM 682 C C . TYR A 1 92 ? 4.989 -25.878 2.891 1.00 92.81 92 TYR A C 1
ATOM 684 O O . TYR A 1 92 ? 5.612 -26.581 2.101 1.00 92.81 92 TYR A O 1
ATOM 692 N N . LEU A 1 93 ? 5.559 -24.853 3.532 1.00 92.00 93 LEU A N 1
ATOM 693 C CA . LEU A 1 93 ? 6.948 -24.430 3.318 1.00 92.00 93 LEU A CA 1
ATOM 694 C C . LEU A 1 93 ? 7.952 -25.516 3.714 1.00 92.00 93 LEU A C 1
ATOM 696 O O . LEU A 1 93 ? 8.951 -25.715 3.027 1.00 92.00 93 LEU A O 1
ATOM 700 N N . THR A 1 94 ? 7.683 -26.254 4.794 1.00 94.12 94 THR A N 1
ATOM 701 C CA . THR A 1 94 ? 8.487 -27.419 5.174 1.00 94.12 94 THR A CA 1
ATOM 702 C C . THR A 1 94 ? 8.417 -28.498 4.102 1.00 94.12 94 THR A C 1
ATOM 704 O O . THR A 1 94 ? 9.456 -29.017 3.711 1.00 94.12 94 THR A O 1
ATOM 707 N N . TYR A 1 95 ? 7.223 -28.835 3.612 1.00 95.31 95 TYR A N 1
ATOM 708 C CA . TYR A 1 95 ? 7.058 -29.840 2.565 1.00 95.31 95 TYR A CA 1
ATOM 709 C C . TYR A 1 95 ? 7.786 -29.440 1.276 1.00 95.31 95 TYR A C 1
ATOM 711 O O . TYR A 1 95 ? 8.617 -30.204 0.785 1.00 95.31 95 TYR A O 1
ATOM 719 N N . ASP A 1 96 ? 7.538 -28.227 0.782 1.00 92.88 96 ASP A N 1
ATOM 720 C CA . ASP A 1 96 ? 8.174 -27.672 -0.414 1.00 92.88 96 ASP A CA 1
ATOM 721 C C . ASP A 1 96 ? 9.703 -27.622 -0.266 1.00 92.88 96 ASP A C 1
ATOM 723 O O . ASP A 1 96 ? 10.439 -28.149 -1.105 1.00 92.88 96 ASP A O 1
ATOM 727 N N . GLY A 1 97 ? 10.183 -27.114 0.872 1.00 92.88 97 GLY A N 1
ATOM 728 C CA . GLY A 1 97 ? 11.601 -27.058 1.210 1.00 92.88 97 GLY A CA 1
ATOM 729 C C . GLY A 1 97 ? 12.262 -28.435 1.253 1.00 92.88 97 GLY A C 1
ATOM 730 O O . GLY A 1 97 ? 13.334 -28.601 0.677 1.00 92.88 97 GLY A O 1
ATOM 731 N N . VAL A 1 98 ? 11.624 -29.445 1.863 1.00 97.00 98 VAL A N 1
ATOM 732 C CA . VAL A 1 98 ? 12.124 -30.833 1.844 1.00 97.00 98 VAL A CA 1
ATOM 733 C C . VAL A 1 98 ? 12.179 -31.362 0.413 1.00 97.00 98 VAL A C 1
ATOM 735 O O . VAL A 1 98 ? 13.187 -31.946 0.021 1.00 97.00 98 VAL A O 1
ATOM 738 N N . THR A 1 99 ? 11.111 -31.189 -0.366 1.00 95.81 99 THR A N 1
ATOM 739 C CA . THR A 1 99 ? 11.036 -31.758 -1.720 1.00 95.81 99 THR A CA 1
ATOM 740 C C . THR A 1 99 ? 12.078 -31.152 -2.655 1.00 95.81 99 THR A C 1
ATOM 742 O O . THR A 1 99 ? 12.761 -31.898 -3.354 1.00 95.81 99 THR A O 1
ATOM 745 N N . THR A 1 100 ? 12.273 -29.834 -2.595 1.00 93.44 100 THR A N 1
ATOM 746 C CA . THR A 1 100 ? 13.294 -29.117 -3.368 1.00 93.44 100 THR A CA 1
ATOM 747 C C . THR A 1 100 ? 14.693 -29.521 -2.912 1.00 93.44 100 THR A C 1
ATOM 749 O O . THR A 1 100 ? 15.510 -29.948 -3.722 1.00 93.44 100 THR A O 1
ATOM 752 N N . PHE A 1 101 ? 14.947 -29.536 -1.600 1.00 95.56 101 PHE A N 1
ATOM 753 C CA . PHE A 1 101 ? 16.241 -29.946 -1.052 1.00 95.56 101 PHE A CA 1
ATOM 754 C C . PHE A 1 101 ? 16.649 -31.362 -1.458 1.00 95.56 101 PHE A C 1
ATOM 756 O O . PHE A 1 101 ? 17.815 -31.609 -1.758 1.00 95.56 101 PHE A O 1
ATOM 763 N N . LEU A 1 102 ? 15.699 -32.295 -1.513 1.00 97.19 102 LEU A N 1
ATOM 764 C CA . LEU A 1 102 ? 15.964 -33.655 -1.979 1.00 97.19 102 LEU A CA 1
ATOM 765 C C . LEU A 1 102 ? 16.176 -33.745 -3.495 1.00 97.19 102 LEU A C 1
ATOM 767 O O . LEU A 1 102 ? 16.869 -34.658 -3.944 1.00 97.19 102 LEU A O 1
ATOM 771 N N . ALA A 1 103 ? 15.574 -32.848 -4.276 1.00 96.81 103 ALA A N 1
ATOM 772 C CA . ALA A 1 103 ? 15.660 -32.864 -5.730 1.00 96.81 103 ALA A CA 1
ATOM 773 C C . ALA A 1 103 ? 16.994 -32.302 -6.243 1.00 96.81 103 ALA A C 1
ATOM 775 O O . ALA A 1 103 ? 17.632 -32.930 -7.089 1.00 96.81 103 ALA A O 1
ATOM 776 N N . ASP A 1 104 ? 17.419 -31.142 -5.740 1.00 96.38 104 ASP A N 1
ATOM 777 C CA . ASP A 1 104 ? 18.573 -30.404 -6.269 1.00 96.38 104 ASP A CA 1
ATOM 778 C C . ASP A 1 104 ? 19.497 -29.805 -5.192 1.00 96.38 104 ASP A C 1
ATOM 780 O O . ASP A 1 104 ? 20.477 -29.135 -5.518 1.00 96.38 104 ASP A O 1
ATOM 784 N N . GLY A 1 105 ? 19.236 -30.068 -3.907 1.00 92.12 105 GLY A N 1
ATOM 785 C CA . GLY A 1 105 ? 19.970 -29.463 -2.792 1.00 92.12 105 GLY A CA 1
ATOM 786 C C . GLY A 1 105 ? 19.579 -28.008 -2.499 1.00 92.12 105 GLY A C 1
ATOM 787 O O . GLY A 1 105 ? 20.157 -27.400 -1.595 1.00 92.12 105 GLY A O 1
ATOM 788 N N . GLY A 1 106 ? 18.609 -27.447 -3.232 1.00 91.06 106 GLY A N 1
ATOM 789 C CA . GLY A 1 106 ? 18.006 -26.136 -2.995 1.00 91.06 106 GLY A CA 1
ATOM 790 C C . GLY A 1 106 ? 17.013 -26.137 -1.827 1.00 91.06 106 GLY A C 1
ATOM 791 O O . GLY A 1 106 ? 16.970 -27.052 -1.019 1.00 91.06 106 GLY A O 1
ATOM 792 N N . GLY A 1 107 ? 16.214 -25.083 -1.661 1.00 91.31 107 GLY A N 1
ATOM 793 C CA . GLY A 1 107 ? 15.077 -25.100 -0.721 1.00 91.31 107 GLY A CA 1
ATOM 794 C C . GLY A 1 107 ? 15.394 -25.123 0.786 1.00 91.31 107 GLY A C 1
ATOM 795 O O . GLY A 1 107 ? 14.464 -25.087 1.590 1.00 91.31 107 GLY A O 1
ATOM 796 N N . LEU A 1 108 ? 16.669 -25.118 1.204 1.00 93.06 108 LEU A N 1
ATOM 797 C CA . LEU A 1 108 ? 17.051 -25.100 2.627 1.00 93.06 108 LEU A CA 1
ATOM 798 C C . LEU A 1 108 ? 16.464 -23.891 3.375 1.00 93.06 108 LEU A C 1
ATOM 800 O O . LEU A 1 108 ? 16.037 -24.023 4.519 1.00 93.06 108 LEU A O 1
ATOM 804 N N . VAL A 1 109 ? 16.382 -22.732 2.715 1.00 89.94 109 VAL A N 1
ATOM 805 C CA . VAL A 1 109 ? 15.747 -21.530 3.279 1.00 89.94 109 VAL A CA 1
ATOM 806 C C . VAL A 1 109 ? 14.258 -21.773 3.544 1.00 89.94 109 VAL A C 1
ATOM 808 O O . VAL A 1 109 ? 13.813 -21.557 4.669 1.00 89.94 109 VAL A O 1
ATOM 811 N N . SER A 1 110 ? 13.506 -22.284 2.561 1.00 87.69 110 SER A N 1
ATOM 812 C CA . SER A 1 110 ? 12.079 -22.614 2.714 1.00 87.69 110 SER A CA 1
ATOM 813 C C . SER A 1 110 ? 11.849 -23.656 3.807 1.00 87.69 110 SER A C 1
ATOM 815 O O . SER A 1 110 ? 10.927 -23.521 4.608 1.00 87.69 110 SER A O 1
ATOM 817 N N . LEU A 1 111 ? 12.729 -24.659 3.896 1.00 93.69 111 LEU A N 1
ATOM 818 C CA . LEU A 1 111 ? 12.672 -25.696 4.921 1.00 93.69 111 LEU A CA 1
ATOM 819 C C . LEU A 1 111 ? 12.843 -25.113 6.328 1.00 93.69 111 LEU A C 1
ATOM 821 O O . LEU A 1 111 ? 12.009 -25.355 7.201 1.00 93.69 111 LEU A O 1
ATOM 825 N N . VAL A 1 112 ? 13.911 -24.339 6.546 1.00 93.81 112 VAL A N 1
ATOM 826 C CA . VAL A 1 112 ? 14.199 -23.706 7.841 1.00 93.81 112 VAL A CA 1
ATOM 827 C C . VAL A 1 112 ? 13.091 -22.723 8.213 1.00 93.81 112 VAL A C 1
ATOM 829 O O . VAL A 1 112 ? 12.625 -22.748 9.351 1.00 93.81 112 VAL A O 1
ATOM 832 N N . ALA A 1 113 ? 12.621 -21.913 7.261 1.00 90.31 113 ALA A N 1
ATOM 833 C CA . ALA A 1 113 ? 11.517 -20.982 7.469 1.00 90.31 113 ALA A CA 1
ATOM 834 C C . ALA A 1 113 ? 10.217 -21.711 7.842 1.00 90.31 113 ALA A C 1
ATOM 836 O O . ALA A 1 113 ? 9.571 -21.341 8.819 1.00 90.31 113 ALA A O 1
ATOM 837 N N . GLY A 1 114 ? 9.861 -22.781 7.124 1.00 92.31 114 GLY A N 1
ATOM 838 C CA . GLY A 1 114 ? 8.660 -23.570 7.396 1.00 92.31 114 GLY A CA 1
ATOM 839 C C . GLY A 1 114 ? 8.691 -24.249 8.765 1.00 92.31 114 GLY A C 1
ATOM 840 O O . GLY A 1 114 ? 7.726 -24.156 9.525 1.00 92.31 114 GLY A O 1
ATOM 841 N N . VAL A 1 115 ? 9.824 -24.866 9.127 1.00 94.69 115 VAL A N 1
ATOM 842 C CA . VAL A 1 115 ? 10.000 -25.498 10.447 1.00 94.69 115 VAL A CA 1
ATOM 843 C C . VAL A 1 115 ? 9.977 -24.446 11.552 1.00 94.69 115 VAL A C 1
ATOM 845 O O . VAL A 1 115 ? 9.301 -24.638 12.562 1.00 94.69 115 VAL A O 1
ATOM 848 N N . GLY A 1 116 ? 10.672 -23.322 11.359 1.00 92.38 116 GLY A N 1
ATOM 849 C CA . GLY A 1 116 ? 10.667 -22.202 12.296 1.00 92.38 116 GLY A CA 1
ATOM 850 C C . GLY A 1 116 ? 9.260 -21.653 12.525 1.00 92.38 116 GLY A C 1
ATOM 851 O O . GLY A 1 116 ? 8.855 -21.482 13.673 1.00 92.38 116 GLY A O 1
ATOM 852 N N . LEU A 1 117 ? 8.485 -21.466 11.453 1.00 90.69 117 LEU A N 1
ATOM 853 C CA . LEU A 1 117 ? 7.098 -21.012 11.521 1.00 90.69 117 LEU A CA 1
ATOM 854 C C . LEU A 1 117 ? 6.203 -22.025 12.247 1.00 90.69 117 LEU A C 1
ATOM 856 O O . LEU A 1 117 ? 5.436 -21.632 13.120 1.00 90.69 117 LEU A O 1
ATOM 860 N N . LEU A 1 118 ? 6.327 -23.325 11.959 1.00 92.81 118 LEU A N 1
ATOM 861 C CA . LEU A 1 118 ? 5.587 -24.374 12.674 1.00 92.81 118 LEU A CA 1
ATOM 862 C C . LEU A 1 118 ? 5.894 -24.374 14.172 1.00 92.81 118 LEU A C 1
ATOM 864 O O . LEU A 1 118 ? 4.976 -24.439 14.987 1.00 92.81 118 LEU A O 1
ATOM 868 N N . VAL A 1 119 ? 7.172 -24.288 14.543 1.00 92.25 119 VAL A N 1
ATOM 869 C CA . VAL A 1 119 ? 7.590 -24.231 15.949 1.00 92.25 119 VAL A CA 1
ATOM 870 C C . VAL A 1 119 ? 7.058 -22.966 16.615 1.00 92.25 119 VAL A C 1
ATOM 872 O O . VAL A 1 119 ? 6.541 -23.050 17.727 1.00 92.25 119 VAL A O 1
ATOM 875 N N . ALA A 1 120 ? 7.127 -21.817 15.939 1.00 85.25 120 ALA A N 1
ATOM 876 C CA . ALA A 1 120 ? 6.591 -20.562 16.449 1.00 85.25 120 ALA A CA 1
ATOM 877 C C . ALA A 1 120 ? 5.079 -20.661 16.694 1.00 85.25 120 ALA A C 1
ATOM 879 O O . ALA A 1 120 ? 4.599 -20.360 17.782 1.00 85.25 120 ALA A O 1
ATOM 880 N N . VAL A 1 121 ? 4.331 -21.165 15.717 1.00 88.06 121 VAL A N 1
ATOM 881 C CA . VAL A 1 121 ? 2.870 -21.246 15.768 1.00 88.06 121 VAL A CA 1
ATOM 882 C C . VAL A 1 121 ? 2.374 -22.282 16.778 1.00 88.06 121 VAL A C 1
ATOM 884 O O . VAL A 1 121 ? 1.412 -22.028 17.499 1.00 88.06 121 VAL A O 1
ATOM 887 N N . VAL A 1 122 ? 3.010 -23.454 16.853 1.00 87.62 122 VAL A N 1
ATOM 888 C CA . VAL A 1 122 ? 2.605 -24.523 17.781 1.00 87.62 122 VAL A CA 1
ATOM 889 C C . VAL A 1 122 ? 3.100 -24.235 19.198 1.00 87.62 122 VAL A C 1
ATOM 891 O O . VAL A 1 122 ? 2.362 -24.446 20.158 1.00 87.62 122 VAL A O 1
ATOM 894 N N . GLY A 1 123 ? 4.334 -23.747 19.337 1.00 85.50 123 GLY A N 1
ATOM 895 C CA . GLY A 1 123 ? 4.975 -23.484 20.626 1.00 85.50 123 GLY A CA 1
ATOM 896 C C . GLY A 1 123 ? 4.531 -22.181 21.288 1.00 85.50 123 GLY A C 1
ATOM 897 O O . GLY A 1 123 ? 4.517 -22.100 22.513 1.00 85.50 123 GLY A O 1
ATOM 898 N N . PHE A 1 124 ? 4.131 -21.181 20.500 1.00 89.00 124 PHE A N 1
ATOM 899 C CA . PHE A 1 124 ? 3.722 -19.860 20.982 1.00 89.00 124 PHE A CA 1
ATOM 900 C C . PHE A 1 124 ? 2.344 -19.461 20.460 1.00 89.00 124 PHE A C 1
ATOM 902 O O . PHE A 1 124 ? 2.114 -18.294 20.170 1.00 89.00 124 PHE A O 1
ATOM 909 N N . ARG A 1 125 ? 1.414 -20.417 20.350 1.00 84.44 125 ARG A N 1
ATOM 910 C CA . ARG A 1 125 ? 0.079 -20.200 19.770 1.00 84.44 125 ARG A CA 1
ATOM 911 C C . ARG A 1 125 ? -0.632 -18.950 20.296 1.00 84.44 125 ARG A C 1
ATOM 913 O O . ARG A 1 125 ? -1.159 -18.186 19.495 1.00 84.44 125 ARG A O 1
ATOM 920 N N . GLU A 1 126 ? -0.641 -18.762 21.615 1.00 84.12 126 GLU A N 1
ATOM 921 C CA . GLU A 1 126 ? -1.291 -17.616 22.268 1.00 84.12 126 GLU A CA 1
ATOM 922 C C . GLU A 1 126 ? -0.591 -16.305 21.894 1.00 84.12 126 GLU A C 1
ATOM 924 O O . GLU A 1 126 ? -1.218 -15.424 21.320 1.00 84.12 126 GLU A O 1
ATOM 929 N N . ARG A 1 127 ? 0.736 -16.231 22.063 1.00 84.94 127 ARG A N 1
ATOM 930 C CA . ARG A 1 127 ? 1.528 -15.037 21.714 1.00 84.94 127 ARG A CA 1
ATOM 931 C C . ARG A 1 127 ? 1.541 -14.718 20.223 1.00 84.94 127 ARG A C 1
ATOM 933 O O . ARG A 1 127 ? 1.690 -13.567 19.843 1.00 84.94 127 ARG A O 1
ATOM 940 N N . PHE A 1 128 ? 1.446 -15.732 19.370 1.00 79.50 128 PHE A N 1
ATOM 941 C CA . PHE A 1 128 ? 1.369 -15.552 17.926 1.00 79.50 128 PHE A CA 1
ATOM 942 C C . PHE A 1 128 ? 0.018 -14.952 17.537 1.00 79.50 128 PHE A C 1
ATOM 944 O O . PHE A 1 128 ? -0.024 -14.035 16.725 1.00 79.50 128 PHE A O 1
ATOM 951 N N . GLY A 1 129 ? -1.072 -15.432 18.147 1.00 79.25 129 GLY A N 1
ATOM 952 C CA . GLY A 1 129 ? -2.394 -14.826 18.006 1.00 79.25 129 GLY A CA 1
ATOM 953 C C . GLY A 1 129 ? -2.399 -13.375 18.479 1.00 79.25 129 GLY A C 1
ATOM 954 O O . GLY A 1 129 ? -2.784 -12.503 17.711 1.00 79.25 129 GLY A O 1
ATOM 955 N N . GLU A 1 130 ? -1.884 -13.119 19.684 1.00 82.19 130 GLU A N 1
ATOM 956 C CA . GLU A 1 130 ? -1.763 -11.772 20.257 1.00 82.19 130 GLU A CA 1
ATOM 957 C C . GLU A 1 130 ? -0.872 -10.851 19.416 1.00 82.19 130 GLU A C 1
ATOM 959 O O . GLU A 1 130 ? -1.212 -9.694 19.226 1.00 82.19 130 GLU A O 1
ATOM 964 N N . GLY A 1 131 ? 0.248 -11.343 18.877 1.00 79.75 131 GLY A N 1
ATOM 965 C CA . GLY A 1 131 ? 1.158 -10.537 18.060 1.00 79.75 131 GLY A CA 1
ATOM 966 C C . GLY A 1 131 ? 0.605 -10.209 16.672 1.00 79.75 131 GLY A C 1
ATOM 967 O O . GLY A 1 131 ? 0.858 -9.133 16.138 1.00 79.75 131 GLY A O 1
ATOM 968 N N . VAL A 1 132 ? -0.166 -11.123 16.075 1.00 79.44 132 VAL A N 1
ATOM 969 C CA . VAL A 1 132 ? -0.899 -10.840 14.831 1.00 79.44 132 VAL A CA 1
ATOM 970 C C . VAL A 1 132 ? -2.058 -9.891 15.112 1.00 79.44 132 VAL A C 1
ATOM 972 O O . VAL A 1 132 ? -2.294 -8.977 14.327 1.00 79.44 132 VAL A O 1
ATOM 975 N N . GLU A 1 133 ? -2.764 -10.086 16.225 1.00 80.31 133 GLU A N 1
ATOM 976 C CA . GLU A 1 133 ? -3.817 -9.177 16.655 1.00 80.31 133 GLU A CA 1
ATOM 977 C C . GLU A 1 133 ? -3.251 -7.785 16.913 1.00 80.31 133 GLU A C 1
ATOM 979 O O . GLU A 1 133 ? -3.775 -6.853 16.333 1.00 80.31 133 GLU A O 1
ATOM 984 N N . SER A 1 134 ? -2.159 -7.616 17.661 1.00 79.50 134 SER A N 1
ATOM 985 C CA . SER A 1 134 ? -1.585 -6.292 17.934 1.00 79.50 134 SER A CA 1
ATOM 986 C C . SER A 1 134 ? -1.113 -5.591 16.661 1.00 79.50 134 SER A C 1
ATOM 988 O O . SER A 1 134 ? -1.370 -4.406 16.485 1.00 79.50 134 SER A O 1
ATOM 990 N N . PHE A 1 135 ? -0.514 -6.328 15.720 1.00 78.81 135 PHE A N 1
ATOM 991 C CA . PHE A 1 135 ? -0.101 -5.779 14.427 1.00 78.81 135 PHE A CA 1
ATOM 992 C C . PHE A 1 135 ? -1.281 -5.280 13.576 1.00 78.81 135 PHE A C 1
ATOM 994 O O . PHE A 1 135 ? -1.122 -4.362 12.775 1.00 78.81 135 PHE A O 1
ATOM 1001 N N . VAL A 1 136 ? -2.458 -5.897 13.718 1.00 77.44 136 VAL A N 1
ATOM 1002 C CA . VAL A 1 136 ? -3.668 -5.566 12.945 1.00 77.44 136 VAL A CA 1
ATOM 1003 C C . VAL A 1 136 ? -4.595 -4.605 13.704 1.00 77.44 136 VAL A C 1
ATOM 1005 O O . VAL A 1 136 ? -5.306 -3.822 13.079 1.00 77.44 136 VAL A O 1
ATOM 1008 N N . ALA A 1 137 ? -4.626 -4.685 15.033 1.00 65.94 137 ALA A N 1
ATOM 1009 C CA . ALA A 1 137 ? -5.615 -4.066 15.911 1.00 65.94 137 ALA A CA 1
ATOM 1010 C C . ALA A 1 137 ? -5.120 -2.803 16.605 1.00 65.94 137 ALA A C 1
ATOM 1012 O O . ALA A 1 137 ? -5.955 -2.068 17.123 1.00 65.94 137 ALA A O 1
ATOM 1013 N N . GLU A 1 138 ? -3.819 -2.527 16.600 1.00 58.91 138 GLU A N 1
ATOM 1014 C CA . GLU A 1 138 ? -3.348 -1.164 16.779 1.00 58.91 138 GLU A CA 1
ATOM 1015 C C . GLU A 1 138 ? -3.399 -0.517 15.391 1.00 58.91 138 GLU A C 1
ATOM 1017 O O . GLU A 1 138 ? -2.423 -0.617 14.637 1.00 58.91 138 GLU A O 1
ATOM 1022 N N . PRO A 1 139 ? -4.499 0.182 14.998 1.00 52.53 139 PRO A N 1
ATOM 1023 C CA . PRO A 1 139 ? -4.261 1.314 14.126 1.00 52.53 139 PRO A CA 1
ATOM 1024 C C . PRO A 1 139 ? -3.203 2.078 14.894 1.00 52.53 139 PRO A C 1
ATOM 1026 O O . PRO A 1 139 ? -3.427 2.395 16.064 1.00 52.53 139 PRO A O 1
ATOM 1029 N N . ILE A 1 140 ? -2.018 2.259 14.316 1.00 47.94 140 ILE A N 1
ATOM 1030 C CA . ILE A 1 140 ? -1.073 3.154 14.943 1.00 47.94 140 ILE A CA 1
ATOM 1031 C C . ILE A 1 140 ? -1.801 4.492 14.890 1.00 47.94 140 ILE A C 1
ATOM 1033 O O . ILE A 1 140 ? -1.775 5.207 13.888 1.00 47.94 140 ILE A O 1
ATOM 1037 N N . GLN A 1 141 ? -2.530 4.800 15.959 1.00 45.66 141 GLN A N 1
ATOM 1038 C CA . GLN A 1 141 ? -2.891 6.130 16.355 1.00 45.66 141 GLN A CA 1
ATOM 1039 C C . GLN A 1 141 ? -1.543 6.733 16.736 1.00 45.66 141 GLN A C 1
ATOM 1041 O O . GLN A 1 141 ? -1.236 6.988 17.888 1.00 45.66 141 GLN A O 1
ATOM 1046 N N . VAL A 1 142 ? -0.721 6.973 15.706 1.00 45.72 142 VAL A N 1
ATOM 1047 C CA . VAL A 1 142 ? 0.404 7.909 15.721 1.00 45.72 142 VAL A CA 1
ATOM 1048 C C . VAL A 1 142 ? -0.124 9.301 16.093 1.00 45.72 142 VAL A C 1
ATOM 1050 O O . VAL A 1 142 ? 0.641 10.219 16.349 1.00 45.72 142 VAL A O 1
ATOM 1053 N N . MET A 1 143 ? -1.447 9.468 16.119 1.00 46.81 143 MET A N 1
ATOM 1054 C CA . MET A 1 143 ? -2.151 10.709 16.305 1.00 46.81 143 MET A CA 1
ATOM 1055 C C . MET A 1 143 ? -3.061 10.628 17.526 1.00 46.81 143 MET A C 1
ATOM 1057 O O . MET A 1 143 ? -4.112 9.993 17.472 1.00 46.81 143 MET A O 1
ATOM 1061 N N . GLY A 1 144 ? -2.684 11.364 18.571 1.00 52.09 144 GLY A N 1
ATOM 1062 C CA . GLY A 1 144 ? -3.677 12.114 19.335 1.00 52.09 144 GLY A CA 1
ATOM 1063 C C . GLY A 1 144 ? -3.958 11.707 20.775 1.00 52.09 144 GLY A C 1
ATOM 1064 O O . GLY A 1 144 ? -4.952 12.195 21.291 1.00 52.09 144 GLY A O 1
ATOM 1065 N N . ASP A 1 145 ? -3.109 10.915 21.433 1.00 48.84 145 ASP A N 1
ATOM 1066 C CA . ASP A 1 145 ? -3.189 10.729 22.897 1.00 48.84 145 ASP A CA 1
ATOM 1067 C C . ASP A 1 145 ? -2.047 11.450 23.634 1.00 48.84 145 ASP A C 1
ATOM 1069 O O . ASP A 1 145 ? -1.621 11.068 24.722 1.00 48.84 145 ASP A O 1
ATOM 1073 N N . THR A 1 146 ? -1.547 12.555 23.062 1.00 54.66 146 THR A N 1
ATOM 1074 C CA . THR A 1 146 ? -1.037 13.638 23.908 1.00 54.66 146 THR A CA 1
ATOM 1075 C C . THR A 1 146 ? -2.239 14.227 24.618 1.00 54.66 146 THR A C 1
ATOM 1077 O O . THR A 1 146 ? -2.841 15.196 24.150 1.00 54.66 146 THR A O 1
ATOM 1080 N N . ASP A 1 147 ? -2.580 13.579 25.728 1.00 52.56 147 ASP A N 1
ATOM 1081 C CA . ASP A 1 147 ? -3.218 14.138 26.903 1.00 52.56 147 ASP A CA 1
ATOM 1082 C C . ASP A 1 147 ? -2.657 15.550 27.126 1.00 52.56 147 ASP A C 1
ATOM 1084 O O . ASP A 1 147 ? -1.765 15.798 27.931 1.00 52.56 147 ASP A O 1
ATOM 1088 N N . THR A 1 148 ? -3.235 16.523 26.423 1.00 51.91 148 THR A N 1
ATOM 1089 C CA . THR A 1 148 ? -3.240 17.932 26.816 1.00 51.91 148 THR A CA 1
ATOM 1090 C C . THR A 1 148 ? -4.300 18.073 27.911 1.00 51.91 148 THR A C 1
ATOM 1092 O O . THR A 1 148 ? -5.172 18.934 27.884 1.00 51.91 148 THR A O 1
ATOM 1095 N N . THR A 1 149 ? -4.213 17.160 28.876 1.00 50.94 149 THR A N 1
ATOM 1096 C CA . THR A 1 149 ? -4.668 17.307 30.247 1.00 50.94 149 THR A CA 1
ATOM 1097 C C . THR A 1 149 ? -3.471 17.823 31.058 1.00 50.94 149 THR A C 1
ATOM 1099 O O . THR A 1 149 ? -3.291 17.492 32.226 1.00 50.94 149 THR A O 1
ATOM 1102 N N . ASP A 1 150 ? -2.636 18.671 30.444 1.00 50.50 150 ASP A N 1
ATOM 1103 C CA . ASP A 1 150 ? -1.909 19.692 31.178 1.00 50.50 150 ASP A CA 1
ATOM 1104 C C . ASP A 1 150 ? -2.966 20.634 31.741 1.00 50.50 150 ASP A C 1
ATOM 1106 O O . ASP A 1 150 ? -3.469 21.545 31.083 1.00 50.50 150 ASP A O 1
ATOM 1110 N N . ALA A 1 151 ? -3.379 20.286 32.958 1.00 51.16 151 ALA A N 1
ATOM 1111 C CA . ALA A 1 151 ? -3.583 21.207 34.051 1.00 51.16 151 ALA A CA 1
ATOM 1112 C C . ALA A 1 151 ? -3.729 22.656 33.576 1.00 51.16 151 ALA A C 1
ATOM 1114 O O . ALA A 1 151 ? -2.753 23.392 33.469 1.00 51.16 151 ALA A O 1
ATOM 1115 N N . ILE A 1 152 ? -4.968 23.097 33.374 1.00 48.34 152 ILE A N 1
ATOM 1116 C CA . ILE A 1 152 ? -5.291 24.441 33.831 1.00 48.34 152 ILE A CA 1
ATOM 1117 C C . ILE A 1 152 ? -5.119 24.338 35.350 1.00 48.34 152 ILE A C 1
ATOM 1119 O O . ILE A 1 152 ? -5.939 23.666 35.983 1.00 48.34 152 ILE A O 1
ATOM 1123 N N . PRO A 1 153 ? -4.060 24.901 35.971 1.00 53.69 153 PRO A N 1
ATOM 1124 C CA . PRO A 1 153 ? -4.145 25.122 37.394 1.00 53.69 153 PRO A CA 1
ATOM 1125 C C . PRO A 1 153 ? -5.295 26.111 37.537 1.00 53.69 153 PRO A C 1
ATOM 1127 O O . PRO A 1 153 ? -5.236 27.224 37.010 1.00 53.69 153 PRO A O 1
ATOM 1130 N N . GLU A 1 154 ? -6.375 25.685 38.180 1.00 54.56 154 GLU A N 1
ATOM 1131 C CA . GLU A 1 154 ? -7.347 26.607 38.740 1.00 54.56 154 GLU A CA 1
ATOM 1132 C C . GLU A 1 154 ? -6.575 27.504 39.713 1.00 54.56 154 GLU A C 1
ATOM 1134 O O . GLU A 1 154 ? -6.396 27.196 40.888 1.00 54.56 154 GLU A O 1
ATOM 1139 N N . SER A 1 155 ? -6.032 28.606 39.200 1.00 50.00 155 SER A N 1
ATOM 1140 C CA . SER A 1 155 ? -5.511 29.700 39.997 1.00 50.00 155 SER A CA 1
ATOM 1141 C C . SER A 1 155 ? -6.705 30.481 40.541 1.00 50.00 155 SER A C 1
ATOM 1143 O O . SER A 1 155 ? -6.931 31.634 40.177 1.00 50.00 155 SER A O 1
ATOM 1145 N N . GLU A 1 156 ?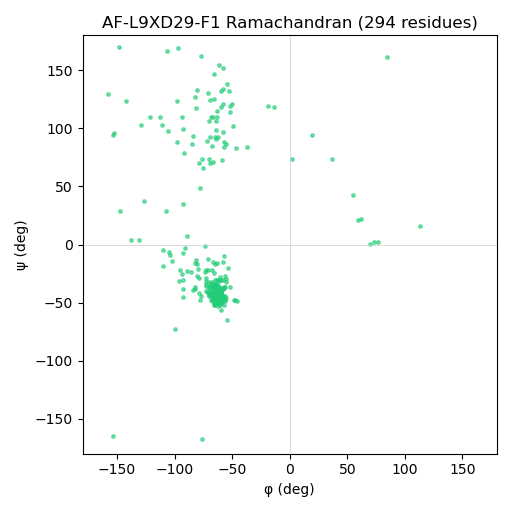 -7.488 29.839 41.405 1.00 52.66 156 GLU A N 1
ATOM 1146 C CA . GLU A 1 156 ? -8.195 30.520 42.483 1.00 52.66 156 GLU A CA 1
ATOM 1147 C C . GLU A 1 156 ? -7.177 30.770 43.601 1.00 52.66 156 GLU A C 1
ATOM 1149 O O . GLU A 1 156 ? -7.189 30.139 44.654 1.00 52.66 156 GLU A O 1
ATOM 1154 N N . THR A 1 157 ? -6.238 31.683 43.354 1.00 50.09 157 THR A N 1
ATOM 1155 C CA . THR A 1 157 ? -5.436 32.264 44.429 1.00 50.09 157 THR A CA 1
ATOM 1156 C C . THR A 1 157 ? -6.076 33.597 44.771 1.00 50.09 157 THR A C 1
ATOM 1158 O O . THR A 1 157 ? -5.749 34.638 44.199 1.00 50.09 157 THR A O 1
ATOM 1161 N N . GLU A 1 158 ? -7.040 33.549 45.691 1.00 48.09 158 GLU A N 1
ATOM 1162 C CA . GLU A 1 158 ? -7.409 34.718 46.476 1.00 48.09 158 GLU A CA 1
ATOM 1163 C C . GLU A 1 158 ? -6.127 35.323 47.061 1.00 48.09 158 GLU A C 1
ATOM 1165 O O . GLU A 1 158 ? -5.334 34.673 47.744 1.00 48.09 158 GLU A O 1
ATOM 1170 N N . HIS A 1 159 ? -5.901 36.581 46.704 1.00 50.22 159 HIS A N 1
ATOM 1171 C CA . HIS A 1 159 ? -4.830 37.414 47.214 1.00 50.22 159 HIS A CA 1
ATOM 1172 C C . HIS A 1 159 ? -5.124 37.733 48.690 1.00 50.22 159 HIS A C 1
ATOM 1174 O O . HIS A 1 159 ? -5.813 38.704 48.996 1.00 50.22 159 HIS A O 1
ATOM 1180 N N . GLU A 1 160 ? -4.599 36.921 49.604 1.00 53.16 160 GLU A N 1
ATOM 1181 C CA . GLU A 1 160 ? -4.432 37.286 51.011 1.00 53.16 160 GLU A CA 1
ATOM 1182 C C . GLU A 1 160 ? -2.925 37.430 51.290 1.00 53.16 160 GLU A C 1
ATOM 1184 O O . GLU A 1 160 ? -2.188 36.450 51.385 1.00 53.16 160 GLU A O 1
ATOM 1189 N N . GLU A 1 161 ? -2.448 38.681 51.361 1.00 56.34 161 GLU A N 1
ATOM 1190 C CA . GLU A 1 161 ? -1.181 39.021 52.030 1.00 56.34 161 GLU A CA 1
ATOM 1191 C C . GLU A 1 161 ? -1.222 38.476 53.468 1.00 56.34 161 GLU A C 1
ATOM 1193 O O . GLU A 1 161 ? -2.250 38.630 54.137 1.00 56.34 161 GLU A O 1
ATOM 1198 N N . PRO A 1 162 ? -0.127 37.888 53.995 1.00 54.25 162 PRO A N 1
ATOM 1199 C CA . PRO A 1 162 ? 0.809 38.706 54.782 1.00 54.25 162 PRO A CA 1
ATOM 1200 C C . PRO A 1 162 ? 2.264 38.141 54.761 1.00 54.25 162 PRO A C 1
ATOM 1202 O O . PRO A 1 162 ? 2.618 37.412 53.838 1.00 54.25 162 PRO A O 1
ATOM 1205 N N . PRO A 1 163 ? 3.181 38.566 55.655 1.00 61.31 163 PRO A N 1
ATOM 1206 C CA . PRO A 1 163 ? 4.284 39.445 55.311 1.00 61.31 163 PRO A CA 1
ATOM 1207 C C . PRO A 1 163 ? 5.646 38.735 55.267 1.00 61.31 163 PRO A C 1
ATOM 1209 O O . PRO A 1 163 ? 5.829 37.633 55.771 1.00 61.31 163 PRO A O 1
ATOM 1212 N N . ALA A 1 164 ? 6.591 39.465 54.676 1.00 59.91 164 ALA A N 1
ATOM 1213 C CA . ALA A 1 164 ? 8.040 39.329 54.749 1.00 59.91 164 ALA A CA 1
ATOM 1214 C C . ALA A 1 164 ? 8.588 38.420 55.863 1.00 59.91 164 ALA A C 1
ATOM 1216 O O . ALA A 1 164 ? 8.505 38.767 57.038 1.00 59.91 164 ALA A O 1
ATOM 1217 N N . ASP A 1 165 ? 9.278 37.356 55.454 1.00 50.94 165 ASP A N 1
ATOM 1218 C CA . ASP A 1 165 ? 10.472 36.899 56.155 1.00 50.94 165 ASP A CA 1
ATOM 1219 C C . ASP A 1 165 ? 11.509 36.408 55.138 1.00 50.94 165 ASP A C 1
ATOM 1221 O O . ASP A 1 165 ? 11.255 35.568 54.274 1.00 50.94 165 ASP A O 1
ATOM 1225 N N . GLU A 1 166 ? 12.678 37.032 55.233 1.00 58.91 166 GLU A N 1
ATOM 1226 C CA . GLU A 1 166 ? 13.886 36.774 54.466 1.00 58.91 166 GLU A CA 1
ATOM 1227 C C . GLU A 1 166 ? 14.479 35.418 54.872 1.00 58.91 166 GLU A C 1
ATOM 1229 O O . GLU A 1 166 ? 14.810 35.207 56.039 1.00 58.91 166 GLU A O 1
ATOM 1234 N N . ALA A 1 167 ? 14.683 34.514 53.914 1.00 49.75 167 ALA A N 1
ATOM 1235 C CA . ALA A 1 167 ? 15.614 33.402 54.082 1.00 49.75 167 ALA A CA 1
ATOM 1236 C C . ALA A 1 167 ? 16.145 32.931 52.725 1.00 49.75 167 ALA A C 1
ATOM 1238 O O . ALA A 1 167 ? 15.542 32.122 52.024 1.00 49.75 167 ALA A O 1
ATOM 1239 N N . ASP A 1 168 ? 17.298 33.501 52.397 1.00 57.22 168 ASP A N 1
ATOM 1240 C CA . ASP A 1 168 ? 18.398 32.925 51.630 1.00 57.22 168 ASP A CA 1
ATOM 1241 C C . ASP A 1 168 ? 18.384 31.383 51.557 1.00 57.22 168 ASP A C 1
ATOM 1243 O O . ASP A 1 168 ? 18.555 30.694 52.567 1.00 57.22 168 ASP A O 1
ATOM 1247 N N . SER A 1 169 ? 18.289 30.837 50.344 1.00 50.34 169 SER A N 1
ATOM 1248 C CA . SER A 1 169 ? 18.952 29.572 50.024 1.00 50.34 169 SER A CA 1
ATOM 1249 C C . SER A 1 169 ? 19.266 29.493 48.534 1.00 50.34 169 SER A C 1
ATOM 1251 O O . SER A 1 169 ? 18.444 29.083 47.713 1.00 50.34 169 SER A O 1
ATOM 1253 N N . GLU A 1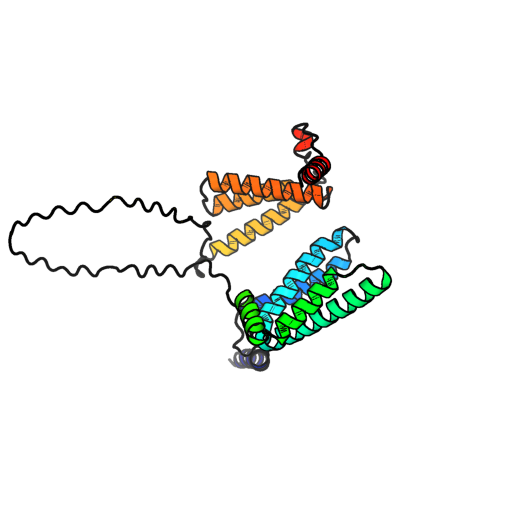 170 ? 20.500 29.866 48.206 1.00 55.78 170 GLU A N 1
ATOM 1254 C CA . GLU A 1 170 ? 21.202 29.415 47.013 1.00 55.78 170 GLU A CA 1
ATOM 1255 C C . GLU A 1 170 ? 21.154 27.881 46.947 1.00 55.78 170 GLU A C 1
ATOM 1257 O O . GLU A 1 170 ? 21.756 27.187 47.766 1.00 55.78 170 GLU A O 1
ATOM 1262 N N . THR A 1 171 ? 20.473 27.336 45.945 1.00 45.81 171 THR A N 1
ATOM 1263 C CA . THR A 1 171 ? 20.774 25.993 45.445 1.00 45.81 171 THR A CA 1
ATOM 1264 C C . THR A 1 171 ? 20.928 26.081 43.939 1.00 45.81 171 THR A C 1
ATOM 1266 O O . THR A 1 171 ? 19.981 26.251 43.180 1.00 45.81 171 THR A O 1
ATOM 1269 N N . ALA A 1 172 ? 22.197 26.053 43.543 1.00 56.31 172 ALA A N 1
ATOM 1270 C CA . ALA A 1 172 ? 22.644 25.863 42.184 1.00 56.31 172 ALA A CA 1
ATOM 1271 C C . ALA A 1 172 ? 22.216 24.465 41.728 1.00 56.31 172 ALA A C 1
ATOM 1273 O O . ALA A 1 172 ? 22.887 23.484 42.050 1.00 56.31 172 ALA A O 1
ATOM 1274 N N . ASP A 1 173 ? 21.107 24.385 40.998 1.00 45.41 173 ASP A N 1
ATOM 1275 C CA . ASP A 1 173 ? 20.763 23.190 40.243 1.00 45.41 173 ASP A CA 1
ATOM 1276 C C . ASP A 1 173 ? 21.185 23.362 38.790 1.00 45.41 173 ASP A C 1
ATOM 1278 O O . ASP A 1 173 ? 20.884 24.344 38.113 1.00 45.41 173 ASP A O 1
ATOM 1282 N N . ALA A 1 174 ? 22.000 22.402 38.376 1.00 50.06 174 ALA A N 1
ATOM 1283 C CA . ALA A 1 174 ? 22.719 22.378 37.129 1.00 50.06 174 ALA A CA 1
ATOM 1284 C C . ALA A 1 174 ? 21.769 22.421 35.930 1.00 50.06 174 ALA A C 1
ATOM 1286 O O . ALA A 1 174 ? 20.853 21.604 35.825 1.00 50.06 174 ALA A O 1
ATOM 1287 N N . ASP A 1 175 ? 22.100 23.311 34.991 1.00 45.47 175 ASP A N 1
ATOM 1288 C CA . ASP A 1 175 ? 21.709 23.299 33.584 1.00 45.47 175 ASP A CA 1
ATOM 1289 C C . ASP A 1 175 ? 21.912 21.902 32.976 1.00 45.47 175 ASP A C 1
ATOM 1291 O O . ASP A 1 175 ? 22.914 21.590 32.324 1.00 45.47 175 ASP A O 1
ATOM 1295 N N . ARG A 1 176 ? 20.935 21.021 33.177 1.00 47.94 176 ARG A N 1
ATOM 1296 C CA . ARG A 1 176 ? 20.739 19.853 32.336 1.00 47.94 176 ARG A CA 1
ATOM 1297 C C . ARG A 1 176 ? 19.906 20.347 31.168 1.00 47.94 176 ARG A C 1
ATOM 1299 O O . ARG A 1 176 ? 18.681 20.295 31.200 1.00 47.94 176 ARG A O 1
ATOM 1306 N N . ALA A 1 177 ? 20.604 20.858 30.157 1.00 51.19 177 ALA A N 1
ATOM 1307 C CA . ALA A 1 177 ? 20.067 21.093 28.828 1.00 51.19 177 ALA A CA 1
ATOM 1308 C C . ALA A 1 177 ? 19.520 19.766 28.279 1.00 51.19 177 ALA A C 1
ATOM 1310 O O . ALA A 1 177 ? 20.197 19.014 27.582 1.00 51.19 177 ALA A O 1
ATOM 1311 N N . SER A 1 178 ? 18.283 19.457 28.654 1.00 48.97 178 SER A N 1
ATOM 1312 C CA . SER A 1 178 ? 17.422 18.523 27.959 1.00 48.97 178 SER A CA 1
ATOM 1313 C C . SER A 1 178 ? 16.921 19.248 26.719 1.00 48.97 178 SER A C 1
ATOM 1315 O O . SER A 1 178 ? 15.768 19.661 26.646 1.00 48.97 178 SER A O 1
ATOM 1317 N N . SER A 1 179 ? 17.804 19.412 25.732 1.00 48.03 179 SER A N 1
ATOM 1318 C CA . SER A 1 179 ? 17.383 19.514 24.339 1.00 48.03 179 SER A CA 1
ATOM 1319 C C . SER A 1 179 ? 16.872 18.133 23.931 1.00 48.03 179 SER A C 1
ATOM 1321 O O . SER A 1 179 ? 17.525 17.390 23.198 1.00 48.03 179 SER A O 1
ATOM 1323 N N . GLY A 1 180 ? 15.724 17.754 24.492 1.00 46.59 180 GLY A N 1
ATOM 1324 C CA . GLY A 1 180 ? 14.827 16.852 23.809 1.00 46.59 180 GLY A CA 1
ATOM 1325 C C . GLY A 1 180 ? 14.380 17.631 22.591 1.00 46.59 180 GLY A C 1
ATOM 1326 O O . GLY A 1 180 ? 13.476 18.453 22.678 1.00 46.59 180 GLY A O 1
ATOM 1327 N N . GLU A 1 181 ? 15.092 17.448 21.483 1.00 49.47 181 GLU A N 1
ATOM 1328 C CA . GLU A 1 181 ? 14.483 17.574 20.173 1.00 49.47 181 GLU A CA 1
ATOM 1329 C C . GLU A 1 181 ? 13.311 16.591 20.204 1.00 49.47 181 GLU A C 1
ATOM 1331 O O . GLU A 1 181 ? 13.462 15.408 19.895 1.00 49.47 181 GLU A O 1
ATOM 1336 N N . GLU A 1 182 ? 12.161 17.061 20.698 1.00 47.66 182 GLU A N 1
ATOM 1337 C CA . GLU A 1 182 ? 10.873 16.519 20.323 1.00 47.66 182 GLU A CA 1
ATOM 1338 C C . GLU A 1 182 ? 10.932 16.491 18.811 1.00 47.66 182 GLU A C 1
ATOM 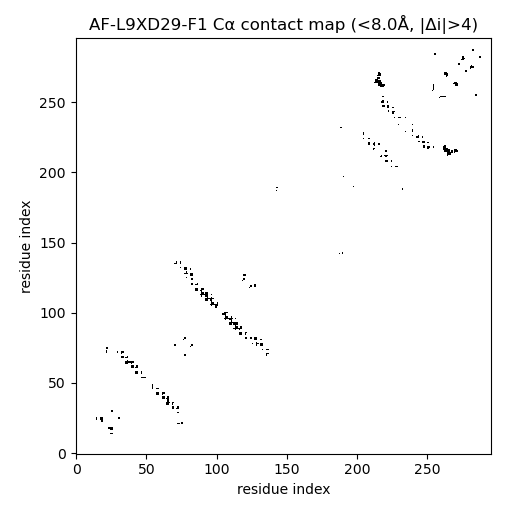1340 O O . GLU A 1 182 ? 10.929 17.520 18.131 1.00 47.66 182 GLU A O 1
ATOM 1345 N N . SER A 1 183 ? 11.175 15.284 18.309 1.00 43.50 183 SER A N 1
ATOM 1346 C CA . SER A 1 183 ? 11.071 14.972 16.910 1.00 43.50 183 SER A CA 1
ATOM 1347 C C . SER A 1 183 ? 9.637 15.325 16.581 1.00 43.50 183 SER A C 1
ATOM 1349 O O . SER A 1 183 ? 8.717 14.585 16.921 1.00 43.50 183 SER A O 1
ATOM 1351 N N . ASP A 1 184 ? 9.492 16.534 16.047 1.00 48.72 184 ASP A N 1
ATOM 1352 C CA . ASP A 1 184 ? 8.318 17.157 15.467 1.00 48.72 184 ASP A CA 1
ATOM 1353 C C . ASP A 1 184 ? 7.899 16.245 14.312 1.00 48.72 184 ASP A C 1
ATOM 1355 O O . ASP A 1 184 ? 8.230 16.450 13.138 1.00 48.72 184 ASP A O 1
ATOM 1359 N N . SER A 1 185 ? 7.352 15.100 14.724 1.00 43.88 185 SER A N 1
ATOM 1360 C CA . SER A 1 185 ? 7.174 13.885 13.956 1.00 43.88 185 SER A CA 1
ATOM 1361 C C . SER A 1 185 ? 6.070 14.185 12.974 1.00 43.88 185 SER A C 1
ATOM 1363 O O . SER A 1 185 ? 4.887 14.060 13.269 1.00 43.88 185 SER A O 1
ATOM 1365 N N . ALA A 1 186 ? 6.517 14.702 11.833 1.00 42.47 186 ALA A N 1
ATOM 1366 C CA . ALA A 1 186 ? 5.819 14.798 10.572 1.00 42.47 186 ALA A CA 1
ATOM 1367 C C . ALA A 1 186 ? 4.327 15.093 10.728 1.00 42.47 186 ALA A C 1
ATOM 1369 O O . ALA A 1 186 ? 3.522 14.201 10.497 1.00 42.47 186 ALA A O 1
ATOM 1370 N N . ALA A 1 187 ? 4.009 16.346 11.087 1.00 42.41 187 ALA A N 1
ATOM 1371 C CA . ALA A 1 187 ? 2.761 17.070 10.821 1.00 42.41 187 ALA A CA 1
ATOM 1372 C C . ALA A 1 187 ? 1.704 16.245 10.065 1.00 42.41 187 ALA A C 1
ATOM 1374 O O . ALA A 1 187 ? 1.468 16.426 8.866 1.00 42.41 187 ALA A O 1
ATOM 1375 N N . MET A 1 188 ? 1.092 15.303 10.772 1.00 45.06 188 MET A N 1
ATOM 1376 C CA . MET A 1 188 ? 0.027 14.483 10.244 1.00 45.06 188 MET A CA 1
ATOM 1377 C C . MET A 1 188 ? -1.237 15.231 10.655 1.00 45.06 188 MET A C 1
ATOM 1379 O O . MET A 1 188 ? -1.514 15.438 11.832 1.00 45.06 188 MET A O 1
ATOM 1383 N N . TYR A 1 189 ? -1.907 15.810 9.662 1.00 53.16 189 TYR A N 1
ATOM 1384 C CA . TYR A 1 189 ? -3.086 16.641 9.881 1.00 53.16 189 TYR A CA 1
ATOM 1385 C C . TYR A 1 189 ? -4.180 15.760 10.501 1.00 53.16 189 TYR A C 1
ATOM 1387 O O . TYR A 1 189 ? -4.709 14.872 9.829 1.00 53.16 189 TYR A O 1
ATOM 1395 N N . VAL A 1 190 ? -4.503 15.977 11.779 1.00 51.53 190 VAL A N 1
ATOM 1396 C CA . VAL A 1 190 ? -5.673 15.358 12.408 1.00 51.53 190 VAL A CA 1
ATOM 1397 C C . VAL A 1 190 ? -6.894 15.993 11.758 1.00 51.53 190 VAL A C 1
ATOM 1399 O O . VAL A 1 190 ? -7.158 17.181 11.935 1.00 51.53 190 VAL A O 1
ATOM 1402 N N . TYR A 1 191 ? -7.615 15.221 10.947 1.00 55.78 191 TYR A N 1
ATOM 1403 C CA . TYR A 1 191 ? -8.912 15.661 10.460 1.00 55.78 191 TYR A CA 1
ATOM 1404 C C . TYR A 1 191 ? -9.858 15.726 11.654 1.00 55.78 191 TYR A C 1
ATOM 1406 O O . TYR A 1 191 ? -10.265 14.693 12.186 1.00 55.78 191 TYR A O 1
ATOM 1414 N N . GLU A 1 192 ? -10.241 16.935 12.057 1.00 58.44 192 GLU A N 1
ATOM 1415 C CA . GLU A 1 192 ? -11.504 17.096 12.759 1.00 58.44 192 GLU A CA 1
ATOM 1416 C C . GLU A 1 192 ? -12.587 16.557 11.821 1.00 58.44 192 GLU A C 1
ATOM 1418 O O . GLU A 1 192 ? -12.718 17.010 10.681 1.00 58.44 192 GLU A O 1
ATOM 1423 N N . ILE A 1 193 ? -13.325 15.543 12.278 1.00 59.50 193 ILE A N 1
ATOM 1424 C CA . ILE A 1 193 ? -14.366 14.845 11.502 1.00 59.50 193 ILE A CA 1
ATOM 1425 C C . ILE A 1 193 ? -15.397 15.836 10.916 1.00 59.50 193 ILE A C 1
ATOM 1427 O O . ILE A 1 193 ? -16.051 15.534 9.917 1.00 59.50 193 ILE A O 1
ATOM 1431 N N . ASP A 1 194 ? -15.480 17.039 11.486 1.00 68.06 194 ASP A N 1
ATOM 1432 C CA . ASP A 1 194 ? -16.392 18.108 11.101 1.00 68.06 194 ASP A CA 1
ATOM 1433 C C . ASP A 1 194 ? -15.851 19.108 10.051 1.00 68.06 194 ASP A C 1
ATOM 1435 O O . ASP A 1 194 ? -16.622 19.972 9.628 1.00 68.06 194 ASP A O 1
ATOM 1439 N N . ASP A 1 195 ? -14.595 19.025 9.571 1.00 76.25 195 ASP A N 1
ATOM 1440 C CA . ASP A 1 195 ? -14.128 19.876 8.455 1.00 76.25 195 ASP A CA 1
ATOM 1441 C C . ASP A 1 195 ? -14.303 19.184 7.086 1.00 76.25 195 ASP A C 1
ATOM 1443 O O . ASP A 1 195 ? -13.445 18.406 6.649 1.00 76.25 195 ASP A O 1
ATOM 1447 N N . PRO A 1 196 ? -15.367 19.502 6.319 1.00 80.31 196 PRO A N 1
ATOM 1448 C CA . PRO A 1 196 ? -15.589 18.899 5.008 1.00 80.31 196 PRO A CA 1
ATOM 1449 C C . PRO A 1 196 ? -14.531 19.305 3.973 1.00 80.31 196 PRO A C 1
ATOM 1451 O O . PRO A 1 196 ? -14.451 18.687 2.909 1.00 80.31 196 PRO A O 1
ATOM 1454 N N . LYS A 1 197 ? -13.729 20.349 4.224 1.00 84.19 197 LYS A N 1
ATOM 1455 C CA . LYS A 1 197 ? -12.753 20.849 3.244 1.00 84.19 197 LYS A CA 1
ATOM 1456 C C . LYS A 1 197 ? -11.608 19.872 3.040 1.00 84.19 197 LYS A C 1
ATOM 1458 O O . LYS A 1 197 ? -11.145 19.736 1.911 1.00 84.19 197 LYS A O 1
ATOM 1463 N N . GLY A 1 198 ? -11.185 19.193 4.101 1.00 85.00 198 GLY A N 1
ATOM 1464 C CA . GLY A 1 198 ? -10.090 18.233 4.072 1.00 85.00 198 GLY A CA 1
ATOM 1465 C C . GLY A 1 198 ? -10.282 17.146 3.010 1.00 85.00 198 GLY A C 1
ATOM 1466 O O . GLY A 1 198 ? -9.560 17.138 2.008 1.00 85.00 198 GLY A O 1
ATOM 1467 N N . PRO A 1 199 ? -11.320 16.300 3.150 1.00 82.75 199 PRO A N 1
ATOM 1468 C CA . PRO A 1 199 ? -11.625 15.250 2.181 1.00 82.75 199 PRO A CA 1
ATOM 1469 C C . PRO A 1 199 ? -11.839 15.771 0.754 1.00 82.75 199 PRO A C 1
ATOM 1471 O O . PRO A 1 199 ? -11.405 15.137 -0.209 1.00 82.75 199 PRO A O 1
ATOM 1474 N N . VAL A 1 200 ? -12.476 16.938 0.600 1.00 86.38 200 VAL A N 1
ATOM 1475 C CA . VAL A 1 200 ? -12.728 17.539 -0.719 1.00 86.38 200 VAL A CA 1
ATOM 1476 C C . VAL A 1 200 ? -11.424 17.946 -1.403 1.00 86.38 200 VAL A C 1
ATOM 1478 O O . VAL A 1 200 ? -11.252 17.664 -2.589 1.00 86.38 200 VAL A O 1
ATOM 1481 N N . VAL A 1 201 ? -10.491 18.578 -0.684 1.00 89.94 201 VAL A N 1
ATOM 1482 C CA . VAL A 1 201 ? -9.207 18.989 -1.266 1.00 89.94 201 VAL A CA 1
ATOM 1483 C C . VAL A 1 201 ? -8.332 17.780 -1.575 1.00 89.94 201 VAL A C 1
ATOM 1485 O O . VAL A 1 201 ? -7.771 17.720 -2.667 1.00 89.94 201 VAL A O 1
ATOM 1488 N N . THR A 1 202 ? -8.253 16.790 -0.681 1.00 86.75 202 THR A N 1
ATOM 1489 C CA . THR A 1 202 ? -7.525 15.544 -0.967 1.00 86.75 202 THR A CA 1
ATOM 1490 C C . THR A 1 202 ? -8.099 14.846 -2.196 1.00 86.75 202 THR A C 1
ATOM 1492 O O . THR A 1 202 ? -7.347 14.504 -3.106 1.00 86.75 202 THR A O 1
ATOM 1495 N N . GLY A 1 203 ? -9.426 14.718 -2.287 1.00 84.75 203 GLY A N 1
ATOM 1496 C CA . GLY A 1 203 ? -10.092 14.157 -3.461 1.00 84.75 203 GLY A CA 1
ATOM 1497 C C . GLY A 1 203 ? -9.771 14.930 -4.743 1.00 84.75 203 GLY A C 1
ATOM 1498 O O . GLY A 1 203 ? -9.433 14.324 -5.760 1.00 84.75 203 GLY A O 1
ATOM 1499 N N . ALA A 1 204 ? -9.801 16.264 -4.695 1.00 93.69 204 ALA A N 1
ATOM 1500 C CA . ALA A 1 204 ? -9.451 17.113 -5.832 1.00 93.69 204 ALA A CA 1
ATOM 1501 C C . ALA A 1 204 ? -7.979 16.959 -6.252 1.00 93.69 204 ALA A C 1
ATOM 1503 O O . ALA A 1 204 ? -7.699 16.863 -7.447 1.00 93.69 204 ALA A O 1
ATOM 1504 N N . LEU A 1 205 ? -7.047 16.887 -5.295 1.00 93.56 205 LEU A N 1
ATOM 1505 C CA . LEU A 1 205 ? -5.627 16.650 -5.561 1.00 93.56 205 LEU A CA 1
ATOM 1506 C C . LEU A 1 205 ? -5.394 15.265 -6.175 1.00 93.56 205 LEU A C 1
ATOM 1508 O O . LEU A 1 205 ? -4.638 15.161 -7.136 1.00 93.56 205 LEU A O 1
ATOM 1512 N N . CYS A 1 206 ? -6.067 14.219 -5.689 1.00 92.38 206 CYS A N 1
ATOM 1513 C CA . CYS A 1 206 ? -5.978 12.874 -6.263 1.00 92.38 206 CYS A CA 1
ATOM 1514 C C . CYS A 1 206 ? -6.499 12.829 -7.706 1.00 92.38 206 CYS A C 1
ATOM 1516 O O . CYS A 1 206 ? -5.834 12.281 -8.582 1.00 92.38 206 CYS A O 1
ATOM 1518 N N . VAL A 1 207 ? -7.659 13.434 -7.982 1.00 91.81 207 VAL A N 1
ATOM 1519 C CA . VAL A 1 207 ? -8.197 13.527 -9.352 1.00 91.81 207 VAL A CA 1
ATOM 1520 C C . VAL A 1 207 ? -7.259 14.338 -10.248 1.00 91.81 207 VAL A C 1
ATOM 1522 O O . VAL A 1 207 ? -6.974 13.926 -11.371 1.00 91.81 207 VAL A O 1
ATOM 1525 N N . GLY A 1 208 ? -6.742 15.462 -9.747 1.00 96.38 208 GLY A N 1
ATOM 1526 C CA . GLY A 1 208 ? -5.772 16.293 -10.455 1.00 96.38 208 GLY A CA 1
ATOM 1527 C C . GLY A 1 208 ? -4.487 15.537 -10.785 1.00 96.38 208 GLY A C 1
ATOM 1528 O O . GLY A 1 208 ? -4.022 15.610 -11.917 1.00 96.38 208 GLY A O 1
ATOM 1529 N N . TYR A 1 209 ? -3.962 14.758 -9.838 1.00 94.69 209 TYR A N 1
ATOM 1530 C CA . TYR A 1 209 ? -2.804 13.892 -10.045 1.00 94.69 209 TYR A CA 1
ATOM 1531 C C . TYR A 1 209 ? -3.063 12.850 -11.127 1.00 94.69 209 TYR A C 1
ATOM 1533 O O . TYR A 1 209 ? -2.277 12.763 -12.061 1.00 94.69 209 TYR A O 1
ATOM 1541 N N . MET A 1 210 ? -4.194 12.139 -11.074 1.00 91.00 210 MET A N 1
ATOM 1542 C CA . MET A 1 210 ? -4.553 11.159 -12.105 1.00 91.00 210 MET A CA 1
ATOM 1543 C C . MET A 1 210 ? -4.577 11.794 -13.501 1.00 91.00 210 MET A C 1
ATOM 1545 O O . MET A 1 210 ? -3.967 11.270 -14.430 1.00 91.00 210 MET A O 1
ATOM 1549 N N . LEU A 1 211 ? -5.234 12.949 -13.650 1.00 93.25 211 LEU A N 1
ATOM 1550 C CA . LEU A 1 211 ? -5.271 13.682 -14.921 1.00 93.25 211 LEU A CA 1
ATOM 1551 C C . LEU A 1 211 ? -3.876 14.128 -15.371 1.00 93.25 211 LEU A C 1
ATOM 1553 O O . LEU A 1 211 ? -3.555 14.049 -16.557 1.00 93.25 211 LEU A O 1
ATOM 1557 N N . LEU A 1 212 ? -3.046 14.581 -14.433 1.00 94.00 212 LEU A N 1
ATOM 1558 C CA . LEU A 1 212 ? -1.684 15.014 -14.708 1.00 94.00 212 LEU A CA 1
ATOM 1559 C C . LEU A 1 212 ? -0.819 13.839 -15.178 1.00 94.00 212 LEU A C 1
ATOM 1561 O O . LEU A 1 212 ? -0.169 13.963 -16.211 1.00 94.00 212 LEU A O 1
ATOM 1565 N N . THR A 1 213 ? -0.888 12.684 -14.511 1.00 91.19 213 THR A N 1
ATOM 1566 C CA . THR A 1 213 ? -0.201 11.449 -14.916 1.00 91.19 213 THR A CA 1
ATOM 1567 C C . THR A 1 213 ? -0.582 11.038 -16.337 1.00 91.19 213 THR A C 1
ATOM 1569 O O . THR A 1 213 ? 0.299 10.752 -17.140 1.00 91.19 213 THR A O 1
ATOM 1572 N N . PHE A 1 214 ? -1.869 11.095 -16.700 1.00 88.31 214 PHE A N 1
ATOM 1573 C CA . PHE A 1 214 ? -2.302 10.821 -18.077 1.00 88.31 214 PHE A CA 1
ATOM 1574 C C . PHE A 1 214 ? -1.799 11.851 -19.100 1.00 88.31 214 PHE A C 1
ATOM 1576 O O . PHE A 1 214 ? -1.724 11.542 -20.287 1.00 88.31 214 PHE A O 1
ATOM 1583 N N . THR A 1 215 ? -1.486 13.075 -18.672 1.00 93.06 215 THR A N 1
ATOM 1584 C CA . THR A 1 215 ? -1.111 14.176 -19.571 1.00 93.06 215 THR A CA 1
ATOM 1585 C C . THR A 1 215 ? 0.397 14.284 -19.777 1.00 93.06 215 THR A C 1
ATOM 1587 O O . THR A 1 215 ? 0.815 14.621 -20.881 1.00 93.06 215 THR A O 1
ATOM 1590 N N . ILE A 1 216 ? 1.207 14.052 -18.741 1.00 94.12 216 ILE A N 1
ATOM 1591 C CA . ILE A 1 216 ? 2.657 14.337 -18.755 1.00 94.12 216 ILE A CA 1
ATOM 1592 C C . ILE A 1 216 ? 3.526 13.166 -18.264 1.00 94.12 216 ILE A C 1
ATOM 1594 O O . ILE A 1 216 ? 4.728 13.343 -18.091 1.00 94.12 216 ILE A O 1
ATOM 1598 N N . GLY A 1 217 ? 2.921 12.013 -17.968 1.00 91.25 217 GLY A N 1
ATOM 1599 C CA . GLY A 1 217 ? 3.602 10.868 -17.365 1.00 91.25 217 GLY A CA 1
ATOM 1600 C C . GLY A 1 217 ? 3.697 10.959 -15.838 1.00 91.25 217 GLY A C 1
ATOM 1601 O O . GLY A 1 217 ? 3.535 12.020 -15.222 1.00 91.25 217 GLY A O 1
ATOM 1602 N N . MET A 1 218 ? 3.945 9.822 -15.186 1.00 92.81 218 MET A N 1
ATOM 1603 C CA . MET A 1 218 ? 3.983 9.733 -13.718 1.00 92.81 218 MET A 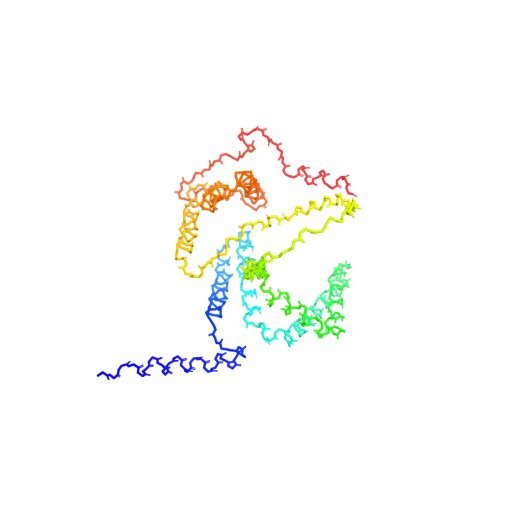CA 1
ATOM 1604 C C . MET A 1 218 ? 5.239 10.385 -13.125 1.00 92.81 218 MET A C 1
ATOM 1606 O O . MET A 1 218 ? 5.174 10.951 -12.028 1.00 92.81 218 MET A O 1
ATOM 1610 N N . LEU A 1 219 ? 6.353 10.348 -13.868 1.00 92.69 219 LEU A N 1
ATOM 1611 C CA . LEU A 1 219 ? 7.660 10.856 -13.442 1.00 92.69 219 LEU A CA 1
ATOM 1612 C C . LEU A 1 219 ? 7.588 12.327 -13.004 1.00 92.69 219 LEU A C 1
ATOM 1614 O O . LEU A 1 219 ? 8.068 12.688 -11.929 1.00 92.69 219 LEU A O 1
ATOM 1618 N N . TYR A 1 220 ? 6.920 13.164 -13.800 1.00 93.81 220 TYR A N 1
ATOM 1619 C CA . TYR A 1 220 ? 6.770 14.594 -13.517 1.00 93.81 220 TYR A CA 1
ATOM 1620 C C . TYR A 1 220 ? 5.484 14.930 -12.762 1.00 93.81 220 TYR A C 1
ATOM 1622 O O . TYR A 1 220 ? 5.451 15.915 -12.023 1.00 93.81 220 TYR A O 1
ATOM 1630 N N . ALA A 1 221 ? 4.432 14.115 -12.881 1.00 95.12 221 ALA A N 1
ATOM 1631 C CA . ALA A 1 221 ? 3.195 14.340 -12.137 1.00 95.12 221 ALA A CA 1
ATOM 1632 C C . ALA A 1 221 ? 3.394 14.222 -10.614 1.00 95.12 221 ALA A C 1
ATOM 1634 O O . ALA A 1 221 ? 2.826 15.010 -9.856 1.00 95.12 221 ALA A O 1
ATOM 1635 N N . THR A 1 222 ? 4.229 13.279 -10.168 1.00 95.38 222 THR A N 1
ATOM 1636 C CA . THR A 1 222 ? 4.476 12.990 -8.744 1.00 95.38 222 THR A CA 1
ATOM 1637 C C . THR A 1 222 ? 5.033 14.188 -7.960 1.00 95.38 222 THR A C 1
ATOM 1639 O O . THR A 1 222 ? 4.384 14.608 -6.998 1.00 95.38 222 THR A O 1
ATOM 1642 N N . PRO A 1 223 ? 6.168 14.811 -8.343 1.00 96.44 223 PRO A N 1
ATOM 1643 C CA . PRO A 1 223 ? 6.686 15.969 -7.611 1.00 96.44 223 PRO A CA 1
ATOM 1644 C C . PRO A 1 223 ? 5.737 17.174 -7.665 1.00 96.44 223 PRO A C 1
ATOM 1646 O O . PRO A 1 223 ? 5.629 17.903 -6.684 1.00 96.44 223 PRO A O 1
ATOM 1649 N N . ILE A 1 224 ? 5.005 17.379 -8.769 1.00 96.94 224 ILE A N 1
ATOM 1650 C CA . ILE A 1 224 ? 4.019 18.468 -8.879 1.00 96.94 224 ILE A CA 1
ATOM 1651 C C . ILE A 1 224 ? 2.881 18.262 -7.876 1.00 96.94 224 ILE A C 1
ATOM 1653 O O . ILE A 1 224 ? 2.481 19.209 -7.194 1.00 96.94 224 ILE A O 1
ATOM 1657 N N . PHE A 1 225 ? 2.386 17.030 -7.749 1.00 96.69 225 PHE A N 1
ATOM 1658 C CA . PHE A 1 225 ? 1.387 16.677 -6.746 1.00 96.69 225 PHE A CA 1
ATOM 1659 C C . PHE A 1 225 ? 1.905 16.915 -5.324 1.00 96.69 225 PHE A C 1
ATOM 1661 O O . PHE A 1 225 ? 1.206 17.533 -4.522 1.00 96.69 225 PHE A O 1
ATOM 1668 N N . VAL A 1 226 ? 3.140 16.504 -5.021 1.00 96.38 226 VAL A N 1
ATOM 1669 C CA . VAL A 1 226 ? 3.750 16.714 -3.697 1.00 96.38 226 VAL A CA 1
ATOM 1670 C C . VAL A 1 226 ? 3.921 18.202 -3.387 1.00 96.38 226 VAL A C 1
ATOM 1672 O O . VAL A 1 226 ? 3.605 18.631 -2.278 1.00 96.38 226 VAL A O 1
ATOM 1675 N N . ILE A 1 227 ? 4.324 19.028 -4.356 1.00 97.50 227 ILE A N 1
ATOM 1676 C CA . ILE A 1 227 ? 4.370 20.490 -4.193 1.00 97.50 227 ILE A CA 1
ATOM 1677 C C . ILE A 1 227 ? 2.969 21.043 -3.898 1.00 97.50 227 ILE A C 1
ATOM 1679 O O . ILE A 1 227 ? 2.791 21.805 -2.950 1.00 97.50 227 ILE A O 1
ATOM 1683 N N . ALA A 1 228 ? 1.955 20.654 -4.674 1.00 97.19 228 ALA A N 1
ATOM 1684 C CA . ALA A 1 228 ? 0.586 21.127 -4.468 1.00 97.19 228 ALA A CA 1
ATOM 1685 C C . ALA A 1 228 ? 0.043 20.729 -3.084 1.00 97.19 228 ALA A C 1
ATOM 1687 O O . ALA A 1 228 ? -0.585 21.542 -2.403 1.00 97.19 228 ALA A O 1
ATOM 1688 N N . TRP A 1 229 ? 0.332 19.503 -2.650 1.00 95.06 229 TRP A N 1
ATOM 1689 C CA . TRP A 1 229 ? -0.056 18.996 -1.342 1.00 95.06 229 TRP A CA 1
ATOM 1690 C C . TRP A 1 229 ? 0.674 19.722 -0.203 1.00 95.06 229 TRP A C 1
ATOM 1692 O O . TRP A 1 229 ? 0.017 20.211 0.714 1.00 95.06 229 TRP A O 1
ATOM 1702 N N . THR A 1 230 ? 2.002 19.874 -0.278 1.00 95.81 230 THR A N 1
ATOM 1703 C CA . THR A 1 230 ? 2.805 20.567 0.754 1.00 95.81 230 THR A CA 1
ATOM 1704 C C . THR A 1 230 ? 2.419 22.039 0.902 1.00 95.81 230 THR A C 1
ATOM 1706 O O . THR A 1 230 ? 2.368 22.550 2.023 1.00 95.81 230 THR A O 1
ATOM 1709 N N . LEU A 1 231 ? 2.071 22.713 -0.201 1.00 95.38 231 LEU A N 1
ATOM 1710 C CA . LEU A 1 231 ? 1.517 24.070 -0.176 1.00 95.38 231 LEU A CA 1
ATOM 1711 C C . LEU A 1 231 ? 0.150 24.122 0.513 1.00 95.38 231 LEU A C 1
ATOM 1713 O O . LEU A 1 231 ? -0.122 25.064 1.260 1.00 95.38 231 LEU A O 1
ATOM 1717 N N . TRP A 1 232 ? -0.706 23.122 0.285 1.00 94.81 232 TRP A N 1
ATOM 1718 C CA . TRP A 1 232 ? -2.026 23.052 0.909 1.00 94.81 232 TRP A CA 1
ATOM 1719 C C . TRP A 1 232 ? -1.942 22.849 2.426 1.00 94.81 232 TRP A C 1
ATOM 1721 O O . TRP A 1 232 ? -2.572 23.607 3.166 1.00 94.81 232 TRP A O 1
ATOM 1731 N N . VAL A 1 233 ? -1.107 21.915 2.900 1.00 93.06 233 VAL A N 1
ATOM 1732 C CA . VAL A 1 233 ? -0.886 21.705 4.347 1.00 93.06 233 VAL A CA 1
ATOM 1733 C C . VAL A 1 233 ? -0.029 22.799 4.999 1.00 93.06 233 VAL A C 1
ATOM 1735 O O . VAL A 1 233 ? 0.177 22.764 6.209 1.00 93.06 233 VAL A O 1
ATOM 1738 N N . ARG A 1 234 ? 0.451 23.785 4.223 1.00 95.00 234 ARG A N 1
ATOM 1739 C CA . ARG A 1 234 ? 1.337 24.876 4.672 1.00 95.00 234 ARG A CA 1
ATOM 1740 C C . ARG A 1 234 ? 2.605 24.365 5.361 1.00 95.00 234 ARG A C 1
ATOM 1742 O O . ARG A 1 234 ? 3.022 24.899 6.384 1.00 95.00 234 ARG A O 1
ATOM 1749 N N . MET A 1 235 ? 3.205 23.325 4.791 1.00 91.75 235 MET A N 1
ATOM 1750 C CA . MET A 1 235 ? 4.409 22.710 5.338 1.00 91.75 235 MET A CA 1
ATOM 1751 C C . MET A 1 235 ? 5.609 23.664 5.283 1.00 91.75 235 MET A C 1
ATOM 1753 O O . MET A 1 235 ? 5.754 24.438 4.334 1.00 91.75 235 MET A O 1
ATOM 1757 N N . ASP A 1 236 ? 6.502 23.562 6.273 1.00 92.44 236 ASP A N 1
ATOM 1758 C CA . ASP A 1 236 ? 7.768 24.294 6.285 1.00 92.44 236 ASP A CA 1
ATOM 1759 C C . ASP A 1 236 ? 8.544 24.070 4.983 1.00 92.44 236 ASP A C 1
ATOM 1761 O O . ASP A 1 236 ? 8.761 22.934 4.554 1.00 92.44 236 ASP A O 1
ATOM 1765 N N . VAL A 1 237 ? 9.030 25.159 4.385 1.00 94.88 237 VAL A N 1
ATOM 1766 C CA . VAL A 1 237 ? 9.766 25.145 3.111 1.00 94.88 237 VAL A CA 1
ATOM 1767 C C . VAL A 1 237 ? 10.889 24.094 3.052 1.00 94.88 237 VAL A C 1
ATOM 1769 O O . VAL A 1 237 ? 10.923 23.357 2.066 1.00 94.88 237 VAL A O 1
ATOM 1772 N N . PRO A 1 238 ? 11.791 23.949 4.049 1.00 92.81 238 PRO A N 1
ATOM 1773 C CA . PRO A 1 238 ? 12.838 22.926 3.977 1.00 92.81 238 PRO A CA 1
ATOM 1774 C C . PRO A 1 238 ? 12.275 21.497 3.942 1.00 92.81 238 PRO A C 1
ATOM 1776 O O . PRO A 1 238 ? 12.759 20.677 3.163 1.00 92.81 238 PRO A O 1
ATOM 1779 N N . LYS A 1 239 ? 11.222 21.211 4.722 1.00 88.44 239 LYS A N 1
ATOM 1780 C CA . LYS A 1 239 ? 10.545 19.903 4.740 1.00 88.44 239 LYS A CA 1
ATOM 1781 C C . LYS A 1 239 ? 9.848 19.642 3.395 1.00 88.44 239 LYS A C 1
ATOM 1783 O O . LYS A 1 239 ? 9.997 18.566 2.822 1.00 88.44 239 LYS A O 1
ATOM 1788 N N . ALA A 1 240 ? 9.170 20.651 2.844 1.00 94.50 240 ALA A N 1
ATOM 1789 C CA . ALA A 1 240 ? 8.492 20.567 1.552 1.00 94.50 240 ALA A CA 1
ATOM 1790 C C . ALA A 1 240 ? 9.467 20.318 0.386 1.00 94.50 240 ALA A C 1
ATOM 1792 O O . ALA A 1 240 ? 9.206 19.472 -0.473 1.00 94.50 240 ALA A O 1
ATOM 1793 N N . VAL A 1 241 ? 10.615 21.008 0.371 1.00 95.75 241 VAL A N 1
ATOM 1794 C CA . VAL A 1 241 ? 11.675 20.794 -0.629 1.00 95.75 241 VAL A CA 1
ATOM 1795 C C . VAL A 1 241 ? 12.252 19.386 -0.506 1.00 95.75 241 VAL A C 1
ATOM 1797 O O . VAL A 1 241 ? 12.356 18.693 -1.517 1.00 95.75 241 VAL A O 1
ATOM 1800 N N . ALA A 1 242 ? 12.568 18.934 0.712 1.00 92.12 242 ALA A N 1
ATOM 1801 C CA . ALA A 1 242 ? 13.090 17.590 0.946 1.00 92.12 242 ALA A CA 1
ATOM 1802 C C . ALA A 1 242 ? 12.117 16.501 0.463 1.00 92.12 242 ALA A C 1
ATOM 1804 O O . ALA A 1 242 ? 12.530 15.598 -0.263 1.00 92.12 242 ALA A O 1
ATOM 1805 N N . LEU A 1 243 ? 10.823 16.617 0.786 1.00 91.75 243 LEU A N 1
ATOM 1806 C CA . LEU A 1 243 ? 9.791 15.680 0.323 1.00 91.75 243 LEU A CA 1
ATOM 1807 C C . LEU A 1 243 ? 9.609 15.701 -1.193 1.00 91.75 243 LEU A C 1
ATOM 1809 O O . LEU A 1 243 ? 9.459 14.648 -1.806 1.00 91.75 243 LEU A O 1
ATOM 1813 N N . THR A 1 244 ? 9.651 16.881 -1.811 1.00 96.50 244 THR A N 1
ATOM 1814 C CA . THR A 1 244 ? 9.536 17.009 -3.268 1.00 96.50 244 THR A CA 1
ATOM 1815 C C . THR A 1 244 ? 10.704 16.313 -3.964 1.00 96.50 244 THR A C 1
ATOM 1817 O O . THR A 1 244 ? 10.482 15.499 -4.860 1.00 96.50 244 THR A O 1
ATOM 1820 N N . VAL A 1 245 ? 11.941 16.569 -3.521 1.00 95.19 245 VAL A N 1
ATOM 1821 C CA . VAL A 1 245 ? 13.144 15.914 -4.062 1.00 95.19 245 VAL A CA 1
ATOM 1822 C C . VAL A 1 245 ? 13.077 14.405 -3.853 1.00 95.19 245 VAL A C 1
ATOM 1824 O O . VAL A 1 245 ? 13.299 13.655 -4.799 1.00 95.19 245 VAL A O 1
ATOM 1827 N N . LEU A 1 246 ? 12.715 13.955 -2.650 1.00 92.44 246 LEU A N 1
ATOM 1828 C CA . LEU A 1 246 ? 12.568 12.534 -2.346 1.00 92.44 246 LEU A CA 1
ATOM 1829 C C . LEU A 1 246 ? 11.538 11.869 -3.266 1.00 92.44 246 LEU A C 1
ATOM 1831 O O . LEU A 1 246 ? 11.831 10.837 -3.859 1.00 92.44 246 LEU A O 1
ATOM 1835 N N . SER A 1 247 ? 10.369 12.488 -3.444 1.00 93.50 247 SER A N 1
ATOM 1836 C CA . SER A 1 247 ? 9.316 11.962 -4.318 1.00 93.50 247 SER A CA 1
ATOM 1837 C C . SER A 1 247 ? 9.758 11.861 -5.778 1.00 93.50 247 SER A C 1
ATOM 1839 O O . SER A 1 247 ? 9.422 10.891 -6.454 1.00 93.50 247 SER A O 1
ATOM 1841 N N . PHE A 1 248 ? 10.561 12.821 -6.249 1.00 94.69 248 PHE A N 1
ATOM 1842 C CA . PHE A 1 248 ? 11.121 12.794 -7.593 1.00 94.69 248 PHE A CA 1
ATOM 1843 C C . PHE A 1 248 ? 12.141 11.668 -7.757 1.00 94.69 248 PHE A C 1
ATOM 1845 O O . PHE A 1 248 ? 12.077 10.930 -8.733 1.00 94.69 248 PHE A O 1
ATOM 1852 N N . VAL A 1 249 ? 13.037 11.485 -6.781 1.00 90.94 249 VAL A N 1
ATOM 1853 C CA . VAL A 1 249 ? 14.002 10.374 -6.772 1.00 90.94 249 VAL A CA 1
ATOM 1854 C C . VAL A 1 249 ? 13.278 9.032 -6.770 1.00 90.94 249 VAL A C 1
ATOM 1856 O O . VAL A 1 249 ? 13.635 8.148 -7.541 1.00 90.94 249 VAL A O 1
ATOM 1859 N N . THR A 1 250 ? 12.236 8.872 -5.952 1.00 88.44 250 THR A N 1
ATOM 1860 C CA . THR A 1 250 ? 11.425 7.650 -5.949 1.00 88.44 250 THR A CA 1
ATOM 1861 C C . THR A 1 250 ? 10.767 7.419 -7.306 1.00 88.44 250 THR A C 1
ATOM 1863 O O . THR A 1 250 ? 10.882 6.323 -7.842 1.00 88.44 250 THR A O 1
ATOM 1866 N N . ALA A 1 251 ? 10.131 8.434 -7.896 1.00 90.00 251 ALA A N 1
ATOM 1867 C CA . ALA A 1 251 ? 9.516 8.311 -9.217 1.00 90.00 251 ALA A CA 1
ATOM 1868 C C . ALA A 1 251 ? 10.545 7.957 -10.307 1.00 90.00 251 ALA A C 1
ATOM 1870 O O . ALA A 1 251 ? 10.264 7.119 -11.160 1.00 90.00 251 ALA A O 1
ATOM 1871 N N . TYR A 1 252 ? 11.748 8.531 -10.239 1.00 89.44 252 TYR A N 1
ATOM 1872 C CA . TYR A 1 252 ? 12.853 8.217 -11.144 1.00 89.44 252 TYR A CA 1
ATOM 1873 C C . TYR A 1 252 ? 13.348 6.774 -10.987 1.00 89.44 252 TYR A C 1
ATOM 1875 O O . TYR A 1 252 ? 13.553 6.090 -11.980 1.00 89.44 252 TYR A O 1
ATOM 1883 N N . LEU A 1 253 ? 13.477 6.271 -9.756 1.00 85.19 253 LEU A N 1
ATOM 1884 C CA . LEU A 1 253 ? 13.825 4.865 -9.522 1.00 85.19 253 LEU A CA 1
ATOM 1885 C C . LEU A 1 253 ? 12.747 3.913 -10.049 1.00 85.19 253 LEU A C 1
ATOM 1887 O O . LEU A 1 253 ? 13.070 2.842 -10.541 1.00 85.19 253 LEU A O 1
ATOM 1891 N N . PHE A 1 254 ? 11.470 4.284 -9.955 1.00 82.88 254 PHE A N 1
ATOM 1892 C CA . PHE A 1 254 ? 10.386 3.500 -10.550 1.00 82.88 254 PHE A CA 1
ATOM 1893 C C . PHE A 1 254 ? 10.466 3.474 -12.080 1.00 82.88 254 PHE A C 1
ATOM 1895 O O . PHE A 1 254 ? 10.267 2.413 -12.665 1.00 82.88 254 PHE A O 1
ATOM 1902 N N . TYR A 1 255 ? 10.770 4.615 -12.701 1.00 86.06 255 TYR A N 1
ATOM 1903 C CA . TYR A 1 255 ? 11.028 4.713 -14.138 1.00 86.06 255 TYR A CA 1
ATOM 1904 C C . TYR A 1 255 ? 12.182 3.783 -14.550 1.00 86.06 255 TYR A C 1
ATOM 1906 O O . TYR A 1 255 ? 11.974 2.907 -15.378 1.00 86.06 255 TYR A O 1
ATOM 1914 N N . ASP A 1 256 ? 13.330 3.880 -13.874 1.00 83.50 256 ASP A N 1
ATOM 1915 C CA . ASP A 1 256 ? 14.543 3.106 -14.185 1.00 83.50 256 ASP A CA 1
ATOM 1916 C C . ASP A 1 256 ? 14.408 1.594 -13.901 1.00 83.50 256 ASP A C 1
ATOM 1918 O O . ASP A 1 256 ? 14.942 0.764 -14.633 1.00 83.50 256 ASP A O 1
ATOM 1922 N N . LEU A 1 257 ? 13.698 1.204 -12.834 1.00 79.88 257 LEU A N 1
ATOM 1923 C CA . LEU A 1 257 ? 13.620 -0.200 -12.403 1.00 79.88 257 LEU A CA 1
ATOM 1924 C C . LEU A 1 257 ? 12.435 -0.974 -12.979 1.00 79.88 257 LEU A C 1
ATOM 1926 O O . LEU A 1 257 ? 12.514 -2.201 -13.072 1.00 79.88 257 LEU A O 1
ATOM 1930 N N . ILE A 1 258 ? 11.311 -0.305 -13.256 1.00 79.12 258 ILE A N 1
ATOM 1931 C CA . ILE A 1 258 ? 10.078 -0.981 -13.669 1.00 79.12 258 ILE A CA 1
ATOM 1932 C C . ILE A 1 258 ? 9.916 -0.897 -15.180 1.00 79.12 258 ILE A C 1
ATOM 1934 O O . ILE A 1 258 ? 10.047 -1.926 -15.842 1.00 79.12 258 ILE A O 1
ATOM 1938 N N . GLN A 1 259 ? 9.585 0.282 -15.713 1.00 77.25 259 GLN A N 1
ATOM 1939 C CA . GLN A 1 259 ? 9.278 0.479 -17.132 1.00 77.25 259 GLN A CA 1
ATOM 1940 C C . GLN A 1 259 ? 9.470 1.946 -17.541 1.00 77.25 259 GLN A C 1
ATOM 1942 O O . GLN A 1 259 ? 8.865 2.840 -16.943 1.00 77.25 259 GLN A O 1
ATOM 1947 N N . ASP A 1 260 ? 10.211 2.163 -18.629 1.00 81.00 260 ASP A N 1
ATOM 1948 C CA . ASP A 1 260 ? 10.466 3.490 -19.211 1.00 81.00 260 ASP A CA 1
ATOM 1949 C C . ASP A 1 260 ? 9.164 4.175 -19.683 1.00 81.00 260 ASP A C 1
ATOM 1951 O O . ASP A 1 260 ? 8.997 5.390 -19.565 1.00 81.00 260 ASP A O 1
ATOM 1955 N N . ASP A 1 261 ? 8.170 3.382 -20.099 1.00 80.12 261 ASP A N 1
ATOM 1956 C CA . ASP A 1 261 ? 6.855 3.846 -20.573 1.00 80.12 261 ASP A CA 1
ATOM 1957 C C . ASP A 1 261 ? 6.086 4.694 -19.532 1.00 80.12 261 ASP A C 1
ATOM 1959 O O . ASP A 1 261 ? 5.123 5.389 -19.857 1.00 80.12 261 ASP A O 1
ATOM 1963 N N . ILE A 1 262 ? 6.497 4.669 -18.259 1.00 79.69 262 ILE A N 1
ATOM 1964 C CA . ILE A 1 262 ? 5.884 5.445 -17.170 1.00 79.69 262 ILE A CA 1
ATOM 1965 C C . ILE A 1 262 ? 6.108 6.966 -17.341 1.00 79.69 262 ILE A C 1
ATOM 1967 O O . ILE A 1 262 ? 5.352 7.775 -16.779 1.00 79.69 262 ILE A O 1
ATOM 1971 N N . ALA A 1 263 ? 7.127 7.376 -18.104 1.00 81.38 263 ALA A N 1
ATOM 1972 C CA . ALA A 1 263 ? 7.409 8.783 -18.394 1.00 81.38 263 ALA A CA 1
ATOM 1973 C C . ALA A 1 263 ? 6.529 9.372 -19.508 1.00 81.38 263 ALA A C 1
ATOM 1975 O O . ALA A 1 263 ? 6.414 10.596 -19.590 1.00 81.38 263 ALA A O 1
ATOM 1976 N N . GLU A 1 264 ? 5.874 8.543 -20.326 1.00 86.25 264 GLU A N 1
ATOM 1977 C CA . GLU A 1 264 ? 5.055 9.021 -21.438 1.00 86.25 264 GLU A CA 1
ATOM 1978 C C . GLU A 1 264 ? 3.650 9.429 -20.965 1.00 86.25 264 GLU A C 1
ATOM 1980 O O . GLU A 1 264 ? 2.902 8.673 -20.335 1.00 86.25 264 GLU A O 1
ATOM 1985 N N . GLY A 1 265 ? 3.250 10.657 -21.297 1.00 86.62 265 GLY A N 1
ATOM 1986 C CA . GLY A 1 265 ? 1.873 11.102 -21.124 1.00 86.62 265 GLY A CA 1
ATOM 1987 C C . GLY A 1 265 ? 0.941 10.406 -22.114 1.00 86.62 265 GLY A C 1
ATOM 1988 O O . GLY A 1 265 ? 0.896 10.780 -23.282 1.00 86.62 265 GLY A O 1
ATOM 1989 N N . TRP A 1 266 ? 0.127 9.460 -21.644 1.00 83.75 266 TRP A N 1
ATOM 1990 C CA . TRP A 1 266 ? -0.766 8.657 -22.495 1.00 83.75 266 TRP A CA 1
ATOM 1991 C C . TRP A 1 266 ? -1.677 9.468 -23.441 1.00 83.75 266 TRP A C 1
ATOM 1993 O O . TRP A 1 266 ? -1.941 9.045 -24.564 1.00 83.75 266 TRP A O 1
ATOM 2003 N N . LEU A 1 267 ? -2.177 10.634 -23.012 1.00 82.44 267 LEU A N 1
ATOM 2004 C CA . LEU A 1 267 ? -3.070 11.473 -23.828 1.00 82.44 267 LEU A CA 1
ATOM 2005 C C . LEU A 1 267 ? -2.340 12.341 -24.854 1.00 82.44 267 LEU A C 1
ATOM 2007 O O . LEU A 1 267 ? -2.937 12.747 -25.851 1.00 82.44 267 LEU A O 1
ATOM 2011 N N . THR A 1 268 ? -1.091 12.696 -24.581 1.00 88.12 268 THR A N 1
ATOM 2012 C CA . THR A 1 268 ? -0.350 13.705 -25.346 1.00 88.12 268 THR A CA 1
ATOM 2013 C C . THR A 1 268 ? 0.769 13.094 -26.181 1.00 88.12 268 THR A C 1
ATOM 2015 O O . THR A 1 268 ? 1.237 13.755 -27.107 1.00 88.12 268 THR A O 1
ATOM 2018 N N . GLY A 1 269 ? 1.193 11.864 -25.865 1.00 84.81 269 GLY A N 1
ATOM 2019 C CA . GLY A 1 269 ? 2.449 11.282 -26.341 1.00 84.81 269 GLY A CA 1
ATOM 2020 C C . GLY A 1 269 ? 3.659 12.114 -25.919 1.00 84.81 269 GLY A C 1
ATOM 2021 O O . GLY A 1 269 ? 4.681 12.127 -26.601 1.00 84.81 269 GLY A O 1
ATOM 2022 N N . TRP A 1 270 ? 3.507 12.938 -24.875 1.00 84.19 270 TRP A N 1
ATOM 2023 C CA . TRP A 1 270 ? 4.568 13.828 -24.446 1.00 84.19 270 TRP A CA 1
ATOM 2024 C C . TRP A 1 270 ? 5.556 13.052 -23.591 1.00 84.19 270 TRP A C 1
ATOM 2026 O O . TRP A 1 270 ? 5.212 12.570 -22.513 1.00 84.19 270 TRP A O 1
ATOM 2036 N N . GLU A 1 271 ? 6.782 12.981 -24.090 1.00 85.19 271 GLU A N 1
ATOM 2037 C CA . GLU A 1 271 ? 7.927 12.393 -23.418 1.00 85.19 271 GLU A CA 1
ATOM 2038 C C . GLU A 1 271 ? 8.904 13.528 -23.099 1.00 85.19 271 GLU A C 1
ATOM 2040 O O . GLU A 1 271 ? 9.456 14.189 -23.986 1.00 85.19 271 GLU A O 1
ATOM 2045 N N . LEU A 1 272 ? 9.033 13.846 -21.815 1.00 80.25 272 LEU A N 1
ATOM 2046 C CA . LEU A 1 272 ? 10.066 14.764 -21.353 1.00 80.25 272 LEU A CA 1
ATOM 2047 C C . LEU A 1 272 ? 11.376 13.976 -21.252 1.00 80.25 272 LEU A C 1
ATOM 2049 O O . LEU A 1 272 ? 11.363 12.894 -20.668 1.00 80.25 272 LEU A O 1
ATOM 2053 N N . PRO A 1 273 ? 12.493 14.511 -21.779 1.00 84.00 273 PRO A N 1
ATOM 2054 C CA . PRO A 1 273 ? 13.784 13.850 -21.670 1.00 84.00 273 PRO A CA 1
ATOM 2055 C C . PRO A 1 273 ? 14.114 13.630 -20.201 1.00 84.00 273 PRO A C 1
ATOM 2057 O O . PRO A 1 273 ? 13.959 14.544 -19.377 1.00 84.00 273 PRO A O 1
ATOM 2060 N N . ALA A 1 274 ? 14.566 12.421 -19.893 1.00 83.19 274 ALA A N 1
ATOM 2061 C CA . ALA A 1 274 ? 14.887 12.052 -18.536 1.00 83.19 274 ALA A CA 1
ATOM 2062 C C . ALA A 1 274 ? 16.028 12.951 -17.994 1.00 83.19 274 ALA A C 1
ATOM 2064 O O . ALA A 1 274 ? 16.774 13.588 -18.752 1.00 83.19 274 ALA A O 1
ATOM 2065 N N . PRO A 1 275 ? 16.131 13.138 -16.667 1.00 81.50 275 PRO A N 1
ATOM 2066 C CA . PRO A 1 275 ? 17.109 14.055 -16.078 1.00 81.50 275 PRO A CA 1
ATOM 2067 C C . PRO A 1 275 ? 18.560 13.777 -16.483 1.00 81.50 275 PRO A C 1
ATOM 2069 O O . PRO A 1 275 ? 19.357 14.707 -16.588 1.00 81.50 275 PRO A O 1
ATOM 2072 N N . ASP A 1 276 ? 18.907 12.520 -16.709 1.00 81.38 276 ASP A N 1
ATOM 2073 C CA . ASP A 1 276 ? 20.189 12.054 -17.229 1.00 81.38 276 ASP A CA 1
ATOM 2074 C C . ASP A 1 276 ? 20.462 12.556 -18.653 1.00 81.38 276 ASP A C 1
ATOM 2076 O O . ASP A 1 276 ? 21.563 13.060 -18.903 1.00 81.38 276 ASP A O 1
ATOM 2080 N N . ASP A 1 277 ? 19.460 12.558 -19.536 1.00 82.06 277 ASP A N 1
ATOM 2081 C CA . ASP A 1 277 ? 19.556 13.168 -20.869 1.00 82.06 277 ASP A CA 1
ATOM 2082 C C . ASP A 1 277 ? 19.777 14.684 -20.785 1.00 82.06 277 ASP A C 1
ATOM 2084 O O . ASP A 1 277 ? 20.597 15.255 -21.510 1.00 82.06 277 ASP A O 1
ATOM 2088 N N . LEU A 1 278 ? 19.065 15.353 -19.872 1.00 81.31 278 LEU A N 1
ATOM 2089 C CA . LEU A 1 278 ? 19.158 16.804 -19.677 1.00 81.31 278 LEU A CA 1
ATOM 2090 C C . LEU A 1 278 ? 20.491 17.237 -19.061 1.00 81.31 278 LEU A C 1
ATOM 2092 O O . LEU A 1 278 ? 21.015 18.302 -19.396 1.00 81.31 278 LEU A O 1
ATOM 2096 N N . LEU A 1 279 ? 21.028 16.439 -18.139 1.00 81.00 279 LEU A N 1
ATOM 2097 C CA . LEU A 1 279 ? 22.261 16.739 -17.413 1.00 81.00 279 LEU A CA 1
ATOM 2098 C C . LEU A 1 279 ? 23.504 16.142 -18.091 1.00 81.00 279 LEU A C 1
ATOM 2100 O O . LEU A 1 279 ? 24.623 16.435 -17.667 1.00 81.00 279 LEU A O 1
ATOM 2104 N N . GLY A 1 280 ? 23.330 15.322 -19.132 1.00 76.44 280 GLY A N 1
ATOM 2105 C CA . GLY A 1 280 ? 24.410 14.559 -19.762 1.00 76.44 280 GLY A CA 1
ATOM 2106 C C . GLY A 1 280 ? 25.076 13.567 -18.802 1.00 76.44 280 GLY A C 1
ATOM 2107 O O . GLY A 1 280 ? 26.233 13.192 -19.005 1.00 76.44 280 GLY A O 1
ATOM 2108 N N . LEU A 1 281 ? 24.376 13.179 -17.734 1.00 69.75 281 LEU A N 1
ATOM 2109 C CA . LEU A 1 281 ? 24.874 12.299 -16.682 1.00 69.75 281 LEU A CA 1
ATOM 2110 C C . LEU A 1 281 ? 24.526 10.857 -17.043 1.00 69.75 281 LEU A C 1
ATOM 2112 O O . LEU A 1 281 ? 23.595 10.279 -16.500 1.00 69.75 281 LEU A O 1
ATOM 2116 N N . TRP A 1 282 ? 25.306 10.266 -17.945 1.00 60.69 282 TRP A N 1
ATOM 2117 C CA . TRP A 1 282 ? 25.252 8.833 -18.243 1.00 60.69 282 TRP A CA 1
ATOM 2118 C C . TRP A 1 282 ? 25.815 8.031 -17.060 1.00 60.69 282 TRP A C 1
ATOM 2120 O O . TRP A 1 282 ? 26.944 7.545 -17.106 1.00 60.69 282 TRP A O 1
ATOM 2130 N N . ILE A 1 283 ? 25.067 7.939 -15.963 1.00 61.25 283 ILE A N 1
ATOM 2131 C CA . ILE A 1 283 ? 25.354 7.019 -14.861 1.00 61.25 283 ILE A CA 1
ATOM 2132 C C . ILE A 1 283 ? 24.326 5.902 -14.974 1.00 61.25 283 ILE A C 1
ATOM 2134 O O . ILE A 1 283 ? 23.187 6.057 -14.550 1.00 61.25 283 ILE A O 1
ATOM 2138 N N . HIS A 1 284 ? 24.710 4.780 -15.577 1.00 62.31 284 HIS A N 1
ATOM 2139 C CA . HIS A 1 284 ? 23.845 3.606 -15.610 1.00 62.31 284 HIS A CA 1
ATOM 2140 C C . HIS A 1 284 ? 23.675 3.076 -14.182 1.00 62.31 284 HIS A C 1
ATOM 2142 O O . HIS A 1 284 ? 24.662 2.780 -13.509 1.00 62.31 284 HIS A O 1
ATOM 2148 N N . ALA A 1 285 ? 22.436 2.925 -13.709 1.00 56.75 285 ALA A N 1
ATOM 2149 C CA . ALA A 1 285 ? 22.150 2.373 -12.381 1.00 56.75 285 ALA A CA 1
ATOM 2150 C C . ALA A 1 285 ? 22.772 0.975 -12.177 1.00 56.75 285 ALA A C 1
ATOM 2152 O O . ALA A 1 285 ? 23.171 0.616 -11.065 1.00 56.75 285 ALA A O 1
ATOM 2153 N N . GLY A 1 286 ? 22.959 0.228 -13.274 1.00 61.53 286 GLY A N 1
ATOM 2154 C CA . GLY A 1 286 ? 23.719 -1.022 -13.296 1.00 61.53 286 GLY A CA 1
ATOM 2155 C C . GLY A 1 286 ? 25.159 -0.885 -12.782 1.00 61.53 286 GLY A C 1
ATOM 2156 O O . GLY A 1 286 ? 25.619 -1.767 -12.059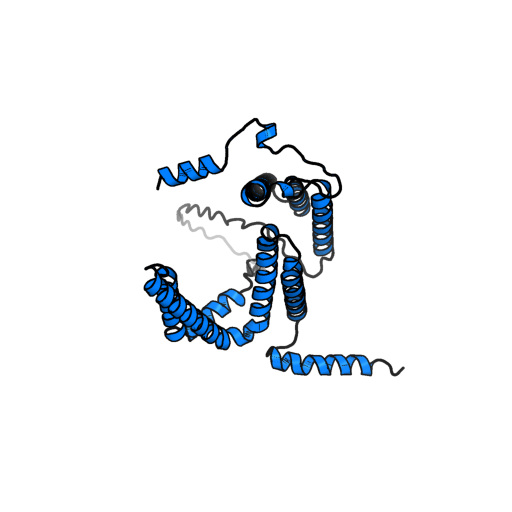 1.00 61.53 286 GLY A O 1
ATOM 2157 N N . ASP A 1 287 ? 25.840 0.233 -13.053 1.00 62.94 287 ASP A N 1
ATOM 2158 C CA . ASP A 1 287 ? 27.203 0.474 -12.562 1.00 62.94 287 ASP A CA 1
ATOM 2159 C C . ASP A 1 287 ? 27.213 0.707 -11.043 1.00 62.94 287 ASP A C 1
ATOM 2161 O O . ASP A 1 287 ? 28.099 0.213 -10.347 1.00 62.94 287 ASP A O 1
ATOM 2165 N N . LEU A 1 288 ? 26.204 1.383 -10.481 1.00 60.56 288 LEU A N 1
ATOM 2166 C CA . LEU A 1 288 ? 26.121 1.614 -9.031 1.00 60.56 288 LEU A CA 1
ATOM 2167 C C . LEU A 1 288 ? 25.861 0.320 -8.247 1.00 60.56 288 LEU A C 1
ATOM 2169 O O . LEU A 1 288 ? 26.478 0.098 -7.201 1.00 60.56 288 LEU A O 1
ATOM 2173 N N . LEU A 1 289 ? 25.011 -0.570 -8.768 1.00 60.56 289 LEU A N 1
ATOM 2174 C CA . LEU A 1 289 ? 24.809 -1.904 -8.190 1.00 60.56 289 LEU A CA 1
ATOM 2175 C C . LEU A 1 289 ? 26.076 -2.763 -8.285 1.00 60.56 289 LEU A C 1
ATOM 2177 O O . LEU A 1 289 ? 26.400 -3.487 -7.343 1.00 60.56 289 LEU A O 1
ATOM 2181 N N . GLN A 1 290 ? 26.839 -2.642 -9.374 1.00 60.94 290 GLN A N 1
ATOM 2182 C CA . GLN A 1 290 ? 28.098 -3.365 -9.534 1.00 60.94 290 GLN A CA 1
ATOM 2183 C C . GLN A 1 290 ? 29.168 -2.896 -8.535 1.00 60.94 290 GLN A C 1
ATOM 2185 O O . GLN A 1 290 ? 29.908 -3.719 -7.998 1.00 60.94 290 GLN A O 1
ATOM 2190 N N . TRP A 1 291 ? 29.212 -1.601 -8.210 1.00 56.03 291 TRP A N 1
ATOM 2191 C CA . TRP A 1 291 ? 30.099 -1.061 -7.175 1.00 56.03 291 TRP A CA 1
ATOM 2192 C C . TRP A 1 291 ? 29.696 -1.471 -5.751 1.00 56.03 291 TRP A C 1
ATOM 2194 O O . TRP A 1 291 ? 30.574 -1.697 -4.918 1.00 56.03 291 TRP A O 1
ATOM 2204 N N . GLY A 1 292 ? 28.399 -1.643 -5.474 1.00 57.72 292 GLY A N 1
ATOM 2205 C CA . GLY A 1 292 ? 27.912 -2.154 -4.186 1.00 57.72 292 GLY A CA 1
ATOM 2206 C C . GLY A 1 292 ? 28.347 -3.596 -3.895 1.00 57.72 292 GLY A C 1
ATOM 2207 O O . GLY A 1 292 ? 28.676 -3.919 -2.757 1.00 57.72 292 GLY A O 1
ATOM 2208 N N . VAL A 1 293 ? 28.431 -4.446 -4.926 1.00 58.09 293 VAL A N 1
ATOM 2209 C CA . VAL A 1 293 ? 28.881 -5.848 -4.800 1.00 58.09 293 VAL A CA 1
ATOM 2210 C C . VAL A 1 293 ? 30.396 -5.962 -4.586 1.00 58.09 293 VAL A C 1
ATOM 2212 O O . VAL A 1 293 ? 30.860 -6.944 -4.024 1.00 58.09 293 VAL A O 1
ATOM 2215 N N . VAL A 1 294 ? 31.187 -4.968 -4.997 1.00 54.06 294 VAL A N 1
ATOM 2216 C CA . VAL A 1 294 ? 32.656 -4.998 -4.847 1.00 54.06 294 VAL A CA 1
ATOM 2217 C C . VAL A 1 294 ? 33.114 -4.577 -3.438 1.00 54.06 294 VAL A C 1
ATOM 2219 O O . VAL A 1 294 ? 34.267 -4.807 -3.076 1.00 54.06 294 VAL A O 1
ATOM 2222 N N . ILE A 1 295 ? 32.230 -3.985 -2.627 1.00 55.53 295 ILE A N 1
ATOM 2223 C CA . ILE A 1 295 ? 32.550 -3.475 -1.278 1.00 55.53 295 ILE A CA 1
ATOM 2224 C C . ILE A 1 295 ? 32.007 -4.389 -0.150 1.00 55.53 295 ILE A C 1
ATOM 2226 O O . ILE A 1 295 ? 32.343 -4.174 1.015 1.00 55.53 295 ILE A O 1
ATOM 2230 N N . GLY A 1 296 ? 31.226 -5.428 -0.474 1.00 45.53 296 GLY A N 1
ATOM 2231 C CA . GLY A 1 296 ? 30.756 -6.460 0.471 1.00 45.53 296 GLY A CA 1
ATOM 2232 C C . GLY A 1 296 ? 31.523 -7.769 0.345 1.00 45.53 296 GLY A C 1
ATOM 2233 O O . GLY A 1 296 ? 31.825 -8.369 1.401 1.00 45.53 296 GLY A O 1
#

Sequence (296 aa):
MEQDDTVGSIADRVRAPLETVLGERPTMEHVLLLLFLVVGVYMYQGASEFAPDAQTFPRLMAGGTAVLAFLLLARNYLTVVAPLVGAGLGAYLTYDGVTTFLADGGGLVSLVAGVGLLVAVVGFRERFGEGVESFVAEPIQVMGDTDTTDAIPESETEHEEPPADEADSETADADRASSGEESDSAAMYVYEIDDPKGPVVTGALCVGYMLLTFTIGMLYATPIFVIAWTLWVRMDVPKAVALTVLSFVTAYLFYDLIQDDIAEGWLTGWELPAPDDLLGLWIHAGDLLQWGVVIG

Organism: NCBI:txid1227497

Radius of gyration: 28.68 Å; Cα contacts (8 Å, |Δi|>4): 225; chains: 1; bounding box: 81×73×82 Å